Protein AF-A4HF20-F1 (afdb_monomer)

Mean predicted aligned error: 15.94 Å

Organism: Leishmania braziliensis (NCBI:txid5660)

Structure (mmCIF, N/CA/C/O backbone):
data_AF-A4HF20-F1
#
_entry.id   AF-A4HF20-F1
#
loop_
_atom_site.group_PDB
_atom_site.id
_atom_site.type_symbol
_atom_site.label_atom_id
_atom_site.label_alt_id
_atom_site.label_comp_id
_atom_site.label_asym_id
_atom_site.label_entity_id
_atom_site.label_seq_id
_atom_si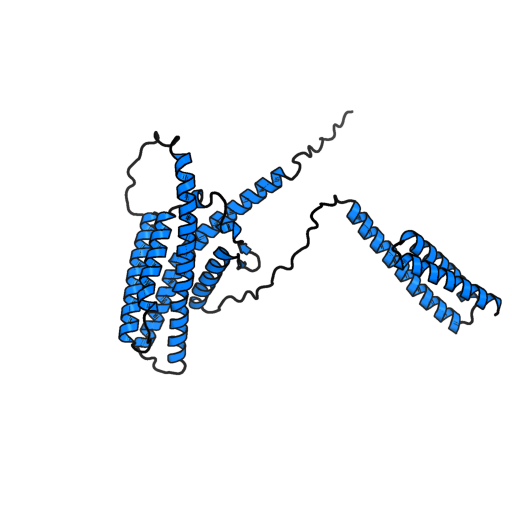te.pdbx_PDB_ins_code
_atom_site.Cartn_x
_atom_site.Cartn_y
_atom_site.Cartn_z
_atom_site.occupancy
_atom_site.B_iso_or_equiv
_atom_site.auth_seq_id
_atom_site.auth_comp_id
_atom_site.auth_asym_id
_atom_site.auth_atom_id
_atom_site.pdbx_PDB_model_num
ATOM 1 N N . MET A 1 1 ? 46.678 -53.592 -43.400 1.00 58.69 1 MET A N 1
ATOM 2 C CA . MET A 1 1 ? 46.495 -53.320 -41.959 1.00 58.69 1 MET A CA 1
ATOM 3 C C . MET A 1 1 ? 47.417 -52.197 -41.490 1.00 58.69 1 MET A C 1
ATOM 5 O O . MET A 1 1 ? 46.925 -51.298 -40.833 1.00 58.69 1 MET A O 1
ATOM 9 N N . GLU A 1 2 ? 48.698 -52.166 -41.879 1.00 63.56 2 GLU A N 1
ATOM 10 C CA . GLU A 1 2 ? 49.580 -51.013 -41.584 1.00 63.56 2 GLU A CA 1
ATOM 11 C C . GLU A 1 2 ? 49.085 -49.706 -42.237 1.00 63.56 2 GLU A C 1
ATOM 13 O O . GLU A 1 2 ? 48.873 -48.725 -41.533 1.00 63.56 2 GLU A O 1
ATOM 18 N N . MET A 1 3 ? 48.723 -49.727 -43.529 1.00 64.19 3 MET A N 1
ATOM 19 C CA . MET A 1 3 ? 48.190 -48.533 -44.220 1.00 64.19 3 MET A CA 1
ATOM 20 C C . MET A 1 3 ? 46.891 -47.968 -43.608 1.00 64.19 3 MET A C 1
ATOM 22 O O . MET A 1 3 ? 46.648 -46.769 -43.668 1.00 64.19 3 MET A O 1
ATOM 26 N N . SER A 1 4 ? 46.044 -48.809 -43.001 1.00 73.75 4 SER A N 1
ATOM 27 C CA . SER A 1 4 ? 44.805 -48.354 -42.345 1.00 73.75 4 SER A CA 1
ATOM 28 C C . SER A 1 4 ? 45.060 -47.707 -40.981 1.00 73.75 4 SER A C 1
ATOM 30 O O . SER A 1 4 ? 44.236 -46.926 -40.517 1.00 73.75 4 SER A O 1
ATOM 32 N N . ILE A 1 5 ? 46.187 -48.026 -40.334 1.00 81.75 5 ILE A N 1
ATOM 33 C CA . ILE A 1 5 ? 46.581 -47.427 -39.053 1.00 81.75 5 ILE A CA 1
ATOM 34 C C . ILE A 1 5 ? 47.170 -46.036 -39.293 1.00 81.75 5 ILE A C 1
ATOM 36 O O . ILE A 1 5 ? 46.789 -45.097 -38.600 1.00 81.75 5 ILE A O 1
ATOM 40 N N . GLU A 1 6 ? 48.029 -45.880 -40.303 1.00 86.31 6 GLU A N 1
ATOM 41 C CA . GLU A 1 6 ? 48.598 -44.577 -40.675 1.00 86.31 6 GLU A CA 1
ATOM 42 C C . GLU A 1 6 ? 47.508 -43.579 -41.086 1.00 86.31 6 GLU A C 1
ATOM 44 O O . GLU A 1 6 ? 47.454 -42.472 -40.552 1.00 86.31 6 GLU A O 1
ATOM 49 N N . ALA A 1 7 ? 46.565 -44.005 -41.932 1.00 86.81 7 ALA A N 1
ATOM 50 C CA . ALA A 1 7 ? 45.434 -43.172 -42.339 1.00 86.81 7 ALA A CA 1
ATOM 51 C C . ALA A 1 7 ? 44.516 -42.792 -41.159 1.00 86.81 7 ALA A C 1
ATOM 53 O O . ALA A 1 7 ? 43.985 -41.682 -41.106 1.00 86.81 7 ALA A O 1
ATOM 54 N N . LEU A 1 8 ? 44.347 -43.686 -40.176 1.00 87.94 8 LEU A N 1
ATOM 55 C CA . LEU A 1 8 ? 43.600 -43.378 -38.954 1.00 87.94 8 LEU A CA 1
ATOM 56 C C . LEU A 1 8 ? 44.340 -42.352 -38.083 1.00 87.94 8 LEU A C 1
ATOM 58 O O . LEU A 1 8 ? 43.710 -41.450 -37.537 1.00 87.94 8 LEU A O 1
ATOM 62 N N . MET A 1 9 ? 45.664 -42.470 -37.954 1.00 88.75 9 MET A N 1
ATOM 63 C CA . MET A 1 9 ? 46.480 -41.510 -37.205 1.00 88.75 9 MET A CA 1
ATOM 64 C C . MET A 1 9 ? 46.434 -40.117 -37.833 1.00 88.75 9 MET A C 1
ATOM 66 O O . MET A 1 9 ? 46.281 -39.132 -37.113 1.00 88.75 9 MET A O 1
ATOM 70 N N . GLU A 1 10 ? 46.506 -40.035 -39.160 1.00 91.25 10 GLU A N 1
ATOM 71 C CA . GLU A 1 10 ? 46.367 -38.778 -39.894 1.00 91.25 10 GLU A CA 1
ATOM 72 C C . GLU A 1 10 ? 44.980 -38.156 -39.679 1.00 91.25 10 GLU A C 1
ATOM 74 O O . GLU A 1 10 ? 44.874 -36.988 -39.304 1.00 91.25 10 GLU A O 1
ATOM 79 N N . ALA A 1 11 ? 43.910 -38.949 -39.795 1.00 91.88 11 ALA A N 1
ATOM 80 C CA . ALA A 1 11 ? 42.546 -38.485 -39.545 1.00 91.88 11 ALA A CA 1
ATOM 81 C C . ALA A 1 11 ? 42.353 -37.949 -38.110 1.00 91.88 11 ALA A C 1
ATOM 83 O O . ALA A 1 11 ? 41.677 -36.939 -37.896 1.00 91.88 11 ALA A O 1
ATOM 84 N N . LEU A 1 12 ? 42.977 -38.596 -37.119 1.00 91.50 12 LEU A N 1
ATOM 85 C CA . LEU A 1 12 ? 42.953 -38.146 -35.725 1.00 91.50 12 LEU A CA 1
ATOM 86 C C . LEU A 1 12 ? 43.768 -36.864 -35.504 1.00 91.50 12 LEU A C 1
ATOM 88 O O . LEU A 1 12 ? 43.352 -36.028 -34.702 1.00 91.50 12 LEU A O 1
ATOM 92 N N . ALA A 1 13 ? 44.880 -36.672 -36.215 1.00 93.69 13 ALA A N 1
ATOM 93 C CA . ALA A 1 13 ? 45.654 -35.432 -36.152 1.00 93.69 13 ALA A CA 1
ATOM 94 C C . ALA A 1 13 ? 44.852 -34.239 -36.701 1.00 93.69 13 ALA A C 1
ATOM 96 O O . ALA A 1 13 ? 44.783 -33.191 -36.054 1.00 93.69 13 ALA A O 1
ATOM 97 N N . VAL A 1 14 ? 44.158 -34.420 -37.832 1.00 93.25 14 VAL A N 1
ATOM 98 C CA . VAL A 1 14 ? 43.253 -33.398 -38.392 1.00 93.25 14 VAL A CA 1
ATOM 99 C C . VAL A 1 14 ? 42.121 -33.078 -37.410 1.00 93.25 14 VAL A C 1
ATOM 101 O O . VAL A 1 14 ? 41.795 -31.912 -37.187 1.00 93.25 14 VAL A O 1
ATOM 104 N N . LEU A 1 15 ? 41.562 -34.093 -36.742 1.00 94.81 15 LEU A N 1
ATOM 105 C CA . LEU A 1 15 ? 40.531 -33.896 -35.720 1.00 94.81 15 LEU A CA 1
ATOM 106 C C . LEU A 1 15 ? 41.038 -33.105 -34.500 1.00 94.81 15 LEU A C 1
ATOM 108 O O . LEU A 1 15 ? 40.314 -32.270 -33.945 1.00 94.81 15 LEU A O 1
ATOM 112 N N . GLN A 1 16 ? 42.274 -33.359 -34.066 1.00 94.06 16 GLN A N 1
ATOM 113 C CA . GLN A 1 16 ? 42.912 -32.608 -32.983 1.00 94.06 16 GLN A CA 1
ATOM 114 C C . GLN A 1 16 ? 43.113 -31.140 -33.368 1.00 94.06 16 GLN A C 1
ATOM 116 O O . GLN A 1 16 ? 42.810 -30.259 -32.563 1.00 94.06 16 GLN A O 1
ATOM 121 N N . GLN A 1 17 ? 43.545 -30.870 -34.602 1.00 94.50 17 GLN A N 1
ATOM 122 C CA . GLN A 1 17 ? 43.686 -29.510 -35.117 1.00 94.50 17 GLN A CA 1
ATOM 123 C C . GLN A 1 17 ? 42.336 -28.784 -35.200 1.00 94.50 17 GLN A C 1
ATOM 125 O O . GLN A 1 17 ? 42.227 -27.654 -34.728 1.00 94.50 17 GLN A O 1
ATOM 130 N N . ALA A 1 18 ? 41.292 -29.450 -35.703 1.00 94.25 18 ALA A N 1
ATOM 131 C CA . ALA A 1 18 ? 39.930 -28.911 -35.721 1.00 94.25 18 ALA A CA 1
ATOM 132 C C . ALA A 1 18 ? 39.453 -28.510 -34.316 1.00 94.25 18 ALA A C 1
ATOM 134 O O . ALA A 1 18 ? 38.860 -27.454 -34.114 1.00 94.25 18 ALA A O 1
ATOM 135 N N . THR A 1 19 ? 39.774 -29.340 -33.324 1.00 92.50 19 THR A N 1
ATOM 136 C CA . THR A 1 19 ? 39.416 -29.098 -31.924 1.00 92.50 19 THR A CA 1
ATOM 137 C C . THR A 1 19 ? 40.198 -27.932 -31.318 1.00 92.50 19 THR A C 1
ATOM 139 O O . THR A 1 19 ? 39.635 -27.153 -30.554 1.00 92.50 19 THR A O 1
ATOM 142 N N . ALA A 1 20 ? 41.476 -27.768 -31.668 1.00 92.31 20 ALA A N 1
ATOM 143 C CA . ALA A 1 20 ? 42.262 -26.617 -31.231 1.00 92.31 20 ALA A CA 1
ATOM 144 C C . ALA A 1 20 ? 41.699 -25.294 -31.780 1.00 92.31 20 ALA A C 1
ATOM 146 O O . ALA A 1 20 ? 41.592 -24.329 -31.025 1.00 92.31 20 ALA A O 1
ATOM 147 N N . LEU A 1 21 ? 41.288 -25.280 -33.054 1.00 92.00 21 LEU A N 1
ATOM 148 C CA . LEU A 1 21 ? 40.658 -24.124 -33.703 1.00 92.00 21 LEU A CA 1
ATOM 149 C C . LEU A 1 21 ? 39.293 -23.783 -33.082 1.00 92.00 21 LEU A C 1
ATOM 151 O O . LEU A 1 21 ? 38.997 -22.616 -32.822 1.00 92.00 21 LEU A O 1
ATOM 155 N N . ASP A 1 22 ? 38.491 -24.801 -32.753 1.00 92.62 22 ASP A N 1
ATOM 156 C CA . ASP A 1 22 ? 37.226 -24.625 -32.025 1.00 92.62 22 ASP A CA 1
ATOM 157 C C . ASP A 1 22 ? 37.465 -23.967 -30.656 1.00 92.62 22 ASP A C 1
ATOM 159 O O . ASP A 1 22 ? 36.794 -23.001 -30.292 1.00 92.62 22 ASP A O 1
ATOM 163 N N . PHE A 1 23 ? 38.484 -24.416 -29.915 1.00 89.44 23 PHE A N 1
ATOM 164 C CA . PHE A 1 23 ? 38.836 -23.819 -28.624 1.00 89.44 23 PHE A CA 1
ATOM 165 C C . PHE A 1 23 ? 39.418 -22.404 -28.723 1.00 89.44 23 PHE A C 1
ATOM 167 O O . PHE A 1 23 ? 39.247 -21.627 -27.782 1.00 89.44 23 PHE A O 1
ATOM 174 N N . SER A 1 24 ? 40.078 -22.043 -29.828 1.00 89.19 24 SER A N 1
ATOM 175 C CA . SER A 1 24 ? 40.539 -20.667 -30.058 1.00 89.19 24 SER A CA 1
ATOM 176 C C . SER A 1 24 ? 39.431 -19.728 -30.542 1.00 89.19 24 SER A C 1
ATOM 178 O O . SER A 1 24 ? 39.664 -18.524 -30.633 1.00 89.19 24 SER A O 1
ATOM 180 N N . GLY A 1 25 ? 38.231 -20.251 -30.816 1.00 87.25 25 GLY A N 1
ATOM 181 C CA . GLY A 1 25 ? 37.092 -19.481 -31.315 1.00 87.25 25 GLY A CA 1
ATOM 182 C C . GLY A 1 25 ? 37.134 -19.212 -32.820 1.00 87.25 25 GLY A C 1
ATOM 183 O O . GLY A 1 25 ? 36.329 -18.417 -33.305 1.00 87.25 25 GLY A O 1
ATOM 184 N N . ASP A 1 26 ? 38.031 -19.874 -33.555 1.00 90.75 26 ASP A N 1
ATOM 185 C CA . ASP A 1 26 ? 38.116 -19.772 -35.012 1.00 90.75 26 ASP A CA 1
ATOM 186 C C . ASP A 1 26 ? 37.158 -20.780 -35.660 1.00 90.75 26 ASP A C 1
ATOM 188 O O . ASP A 1 26 ? 37.517 -21.887 -36.062 1.00 90.75 26 ASP A O 1
ATOM 192 N N . VAL A 1 27 ? 35.872 -20.427 -35.631 1.00 91.62 27 VAL A N 1
ATOM 193 C CA . VAL A 1 27 ? 34.779 -21.357 -35.943 1.00 91.62 27 VAL A CA 1
ATOM 194 C C . VAL A 1 27 ? 34.752 -21.750 -37.424 1.00 91.62 27 VAL A C 1
ATOM 196 O O . VAL A 1 27 ? 34.325 -22.863 -37.732 1.00 91.62 27 VAL A O 1
ATOM 199 N N . GLU A 1 28 ? 35.176 -20.874 -38.340 1.00 90.94 28 GLU A N 1
ATOM 200 C CA . GLU A 1 28 ? 35.184 -21.186 -39.777 1.00 90.94 28 GLU A CA 1
ATOM 201 C C . GLU A 1 28 ? 36.233 -22.255 -40.088 1.00 90.94 28 GLU A C 1
ATOM 203 O O . GLU A 1 28 ? 35.873 -23.339 -40.562 1.00 90.94 28 GLU A O 1
ATOM 208 N N . ASP A 1 29 ? 37.481 -22.013 -39.689 1.00 92.38 29 ASP A N 1
ATOM 209 C CA . ASP A 1 29 ? 38.587 -22.946 -39.902 1.00 92.38 29 ASP A CA 1
ATOM 210 C C . ASP A 1 29 ? 38.373 -24.259 -39.128 1.00 92.38 29 ASP A C 1
ATOM 212 O O . ASP A 1 29 ? 38.662 -25.351 -39.630 1.00 92.38 29 ASP A O 1
ATOM 216 N N . ALA A 1 30 ? 37.786 -24.195 -37.925 1.00 94.25 30 ALA A N 1
ATOM 217 C CA . ALA A 1 30 ? 37.419 -25.388 -37.163 1.00 94.25 30 ALA A CA 1
ATOM 218 C C . ALA A 1 30 ? 36.405 -26.264 -37.912 1.00 94.25 30 ALA A C 1
ATOM 220 O O . ALA A 1 30 ? 36.559 -27.487 -37.964 1.00 94.25 30 ALA A O 1
ATOM 221 N N . VAL A 1 31 ? 35.363 -25.664 -38.503 1.00 95.44 31 VAL A N 1
ATOM 222 C CA . VAL A 1 31 ? 34.345 -26.398 -39.271 1.00 95.44 31 VAL A CA 1
ATOM 223 C C . VAL A 1 31 ? 34.957 -27.048 -40.509 1.00 95.44 31 VAL A C 1
ATOM 225 O O . VAL A 1 31 ? 34.643 -28.208 -40.784 1.00 95.44 31 VAL A O 1
ATOM 228 N N . GLU A 1 32 ? 35.839 -26.355 -41.230 1.00 96.31 32 GLU A N 1
ATOM 229 C CA . GLU A 1 32 ? 36.542 -26.931 -42.383 1.00 96.31 32 GLU A CA 1
ATOM 230 C C . GLU A 1 32 ? 37.403 -28.136 -41.984 1.00 96.31 32 GLU A C 1
ATOM 232 O O . GLU A 1 32 ? 37.300 -29.207 -42.592 1.00 96.31 32 GLU A O 1
ATOM 237 N N . MET A 1 33 ? 38.180 -28.012 -40.904 1.00 95.38 33 MET A N 1
ATOM 238 C CA . MET A 1 33 ? 39.023 -29.102 -40.408 1.00 95.38 33 MET A C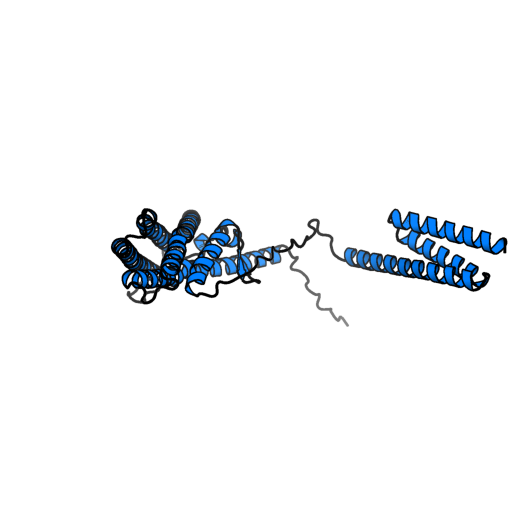A 1
ATOM 239 C C . MET A 1 33 ? 38.205 -30.283 -39.866 1.00 95.38 33 MET A C 1
ATOM 241 O O . MET A 1 33 ? 38.571 -31.439 -40.086 1.00 95.38 33 MET A O 1
ATOM 245 N N . TYR A 1 34 ? 37.058 -30.041 -39.220 1.00 97.31 34 TYR A N 1
ATOM 246 C CA . TYR A 1 34 ? 36.160 -31.122 -38.803 1.00 97.31 34 TYR A CA 1
ATOM 247 C C . TYR A 1 34 ? 35.572 -31.884 -40.001 1.00 97.31 34 TYR A C 1
ATOM 249 O O . TYR A 1 34 ? 35.439 -33.107 -39.933 1.00 97.31 34 TYR A O 1
ATOM 257 N N . ILE A 1 35 ? 35.244 -31.204 -41.106 1.00 97.31 35 ILE A N 1
ATOM 258 C CA . ILE A 1 35 ? 34.765 -31.850 -42.343 1.00 97.31 35 ILE A CA 1
ATOM 259 C C . ILE A 1 35 ? 35.871 -32.704 -42.971 1.00 97.31 35 ILE A C 1
ATOM 261 O O . ILE A 1 35 ? 35.610 -33.836 -43.391 1.00 97.31 35 ILE A O 1
ATOM 265 N N . ALA A 1 36 ? 37.104 -32.193 -43.000 1.00 96.19 36 ALA A N 1
ATOM 266 C CA . ALA A 1 36 ? 38.259 -32.943 -43.479 1.00 96.19 36 ALA A CA 1
ATOM 267 C C . ALA A 1 36 ? 38.488 -34.212 -42.636 1.00 96.19 36 ALA A C 1
ATOM 269 O O . ALA A 1 36 ? 38.587 -35.306 -43.191 1.00 96.19 36 ALA A O 1
ATOM 270 N N . ALA A 1 37 ? 38.451 -34.099 -41.303 1.00 95.69 37 ALA A N 1
ATOM 271 C CA . ALA A 1 37 ? 38.570 -35.242 -40.397 1.00 95.69 37 ALA A CA 1
ATOM 272 C C . ALA A 1 37 ? 37.464 -36.290 -40.620 1.00 95.69 37 ALA A C 1
ATOM 274 O O . ALA A 1 37 ? 37.755 -37.482 -40.691 1.00 95.69 37 ALA A O 1
ATOM 275 N N . VAL A 1 38 ? 36.204 -35.860 -40.775 1.00 97.19 38 VAL A N 1
ATOM 276 C CA . VAL A 1 38 ? 35.069 -36.754 -41.079 1.00 97.19 38 VAL A CA 1
ATOM 277 C C . VAL A 1 38 ? 35.294 -37.512 -42.384 1.00 97.19 38 VAL A C 1
ATOM 279 O O . VAL A 1 38 ? 35.123 -38.727 -42.417 1.00 97.19 38 VAL A O 1
ATOM 282 N N . THR A 1 39 ? 35.732 -36.811 -43.432 1.00 96.19 39 THR A N 1
ATOM 283 C CA . THR A 1 39 ? 35.984 -37.404 -44.753 1.00 96.19 39 THR A CA 1
ATOM 284 C C . THR A 1 39 ? 37.065 -38.486 -44.678 1.00 96.19 39 THR A C 1
ATOM 286 O O . THR A 1 39 ? 36.885 -39.578 -45.218 1.00 96.19 39 THR A O 1
ATOM 289 N N . CYS A 1 40 ? 38.160 -38.223 -43.955 1.00 94.00 40 CYS A N 1
ATOM 290 C CA . CYS A 1 40 ? 39.227 -39.203 -43.751 1.00 94.00 40 CYS A CA 1
ATOM 291 C C . CYS A 1 40 ? 38.760 -40.402 -42.908 1.00 94.00 40 CYS A C 1
ATOM 293 O O . CYS A 1 40 ? 39.046 -41.544 -43.259 1.00 94.00 40 CYS A O 1
ATOM 295 N N . LEU A 1 41 ? 38.010 -40.170 -41.825 1.00 93.88 41 LEU A N 1
ATOM 296 C CA . LEU A 1 41 ? 37.497 -41.242 -40.962 1.00 93.88 41 LEU A CA 1
ATOM 297 C C . LEU A 1 41 ? 36.493 -42.149 -41.685 1.00 93.88 41 LEU A C 1
ATOM 299 O O . LEU A 1 41 ? 36.526 -43.362 -41.485 1.00 93.88 41 LEU A O 1
ATOM 303 N N . ASP A 1 42 ? 35.631 -41.591 -42.538 1.00 94.88 42 ASP A N 1
ATOM 304 C CA . ASP A 1 42 ? 34.716 -42.383 -43.366 1.00 94.88 42 ASP A CA 1
ATOM 305 C C . ASP A 1 42 ? 35.487 -43.267 -44.355 1.00 94.88 42 ASP A C 1
ATOM 307 O O . ASP A 1 42 ? 35.204 -44.460 -44.455 1.00 94.88 42 ASP A O 1
ATOM 311 N N . ALA A 1 43 ? 36.512 -42.725 -45.024 1.00 93.69 43 ALA A N 1
ATOM 312 C CA . ALA A 1 43 ? 37.355 -43.496 -45.940 1.00 93.69 43 ALA A CA 1
ATOM 313 C C . ALA A 1 43 ? 38.115 -44.631 -45.226 1.00 93.69 43 ALA A C 1
ATOM 315 O O . ALA A 1 43 ? 38.220 -45.739 -45.754 1.00 93.69 43 ALA A O 1
ATOM 316 N N . VAL A 1 44 ? 38.601 -44.383 -44.005 1.00 93.06 44 VAL A N 1
ATOM 317 C CA . VAL A 1 44 ? 39.248 -45.404 -43.166 1.00 93.06 44 VAL A CA 1
ATOM 318 C C . VAL A 1 44 ? 38.249 -46.478 -42.724 1.00 93.06 44 VAL A C 1
ATOM 320 O O . VAL A 1 44 ? 38.589 -47.660 -42.708 1.00 93.06 44 VAL A O 1
ATOM 323 N N . ALA A 1 45 ? 37.007 -46.112 -42.396 1.00 92.31 45 ALA A N 1
ATOM 324 C CA . ALA A 1 45 ? 35.995 -47.067 -41.948 1.00 92.31 45 ALA A CA 1
ATOM 325 C C . ALA A 1 45 ? 35.631 -48.114 -43.016 1.00 92.31 45 ALA A C 1
ATOM 327 O O . ALA A 1 45 ? 35.290 -49.239 -42.659 1.00 92.31 45 ALA A O 1
ATOM 328 N N . GLU A 1 46 ? 35.735 -47.785 -44.306 1.00 92.25 46 GLU A N 1
ATOM 329 C CA . GLU A 1 46 ? 35.431 -48.712 -45.411 1.00 92.25 46 GLU A CA 1
ATOM 330 C C . GLU A 1 46 ? 36.473 -49.834 -45.579 1.00 92.25 46 GLU A C 1
ATOM 332 O O . GLU A 1 46 ? 36.180 -50.866 -46.181 1.00 92.25 46 GLU A O 1
ATOM 337 N N . VAL A 1 47 ? 37.681 -49.665 -45.029 1.00 91.31 47 VAL A N 1
ATOM 338 C CA . VAL A 1 47 ? 38.775 -50.652 -45.127 1.00 91.31 47 VAL A CA 1
ATOM 339 C C . VAL A 1 47 ? 39.054 -51.394 -43.814 1.00 91.31 47 VAL A C 1
ATOM 341 O O . VAL A 1 47 ? 39.925 -52.267 -43.771 1.00 91.31 47 VAL A O 1
ATOM 344 N N . LEU A 1 48 ? 38.335 -51.061 -42.736 1.00 89.69 48 LEU A N 1
ATOM 345 C CA . LEU A 1 48 ? 38.490 -51.680 -41.420 1.00 89.69 48 LEU A CA 1
ATOM 346 C C . LEU A 1 48 ? 37.600 -52.927 -41.242 1.00 89.69 48 LEU A C 1
ATOM 348 O O . LEU A 1 48 ? 36.542 -53.039 -41.862 1.00 89.69 48 LEU A O 1
ATOM 352 N N . PRO A 1 49 ? 37.984 -53.856 -40.343 1.00 92.38 49 PRO A N 1
ATOM 353 C CA . PRO A 1 49 ? 37.087 -54.898 -39.844 1.00 92.38 49 PRO A CA 1
ATOM 354 C C . PRO A 1 49 ? 35.773 -54.312 -39.303 1.00 92.38 49 PRO A C 1
ATOM 356 O O . PRO A 1 49 ? 35.762 -53.213 -38.750 1.00 92.38 49 PRO A O 1
ATOM 359 N N . ALA A 1 50 ? 34.664 -55.041 -39.458 1.00 89.00 50 ALA A N 1
ATOM 360 C CA . ALA A 1 50 ? 33.309 -54.521 -39.233 1.00 89.00 50 ALA A CA 1
ATOM 361 C C . ALA A 1 50 ? 33.066 -53.951 -37.820 1.00 89.00 50 ALA A C 1
ATOM 363 O O . ALA A 1 50 ? 32.354 -52.963 -37.659 1.00 89.00 50 ALA A O 1
ATOM 364 N N . ASP A 1 51 ? 33.673 -54.550 -36.800 1.00 84.25 51 ASP A N 1
ATOM 365 C CA . ASP A 1 51 ? 33.616 -54.120 -35.401 1.00 84.25 51 ASP A CA 1
ATOM 366 C C . ASP A 1 51 ? 34.325 -52.774 -35.161 1.00 84.25 51 ASP A C 1
ATOM 368 O O . ASP A 1 51 ? 33.809 -51.893 -34.463 1.00 84.25 51 ASP A O 1
ATOM 372 N N . LEU A 1 52 ? 35.486 -52.579 -35.789 1.00 86.44 52 LEU A N 1
ATOM 373 C CA . LEU A 1 52 ? 36.249 -51.333 -35.719 1.00 86.44 52 LEU A CA 1
ATOM 374 C C . LEU A 1 52 ? 35.638 -50.243 -36.608 1.00 86.44 52 LEU A C 1
ATOM 376 O O . LEU A 1 52 ? 35.533 -49.093 -36.180 1.00 86.44 52 LEU A O 1
ATOM 380 N N . ALA A 1 53 ? 35.173 -50.607 -37.803 1.00 89.69 53 ALA A N 1
ATOM 381 C CA . ALA A 1 53 ? 34.483 -49.712 -38.727 1.00 89.69 53 ALA A CA 1
ATOM 382 C C . ALA A 1 53 ? 33.225 -49.102 -38.093 1.00 89.69 53 ALA A C 1
ATOM 384 O O . ALA A 1 53 ? 33.005 -47.896 -38.187 1.00 89.69 53 ALA A O 1
ATOM 385 N N . GLU A 1 54 ? 32.432 -49.910 -37.385 1.00 90.19 54 GLU A N 1
ATOM 386 C CA . GLU A 1 54 ? 31.248 -49.446 -36.656 1.00 90.19 54 GLU A CA 1
ATOM 387 C C . GLU A 1 54 ? 31.613 -48.435 -35.557 1.00 90.19 54 GLU A C 1
ATOM 389 O O . GLU A 1 54 ? 30.937 -47.421 -35.369 1.00 90.19 54 GLU A O 1
ATOM 394 N N . THR A 1 55 ? 32.721 -48.670 -34.851 1.00 89.19 55 THR A N 1
ATOM 395 C CA . THR A 1 55 ? 33.216 -47.751 -33.817 1.00 89.19 55 THR A CA 1
ATOM 396 C C . THR A 1 55 ? 33.656 -46.416 -34.420 1.00 89.19 55 THR A C 1
ATOM 398 O O . THR A 1 55 ? 33.296 -45.357 -33.899 1.00 89.19 55 THR A O 1
ATOM 401 N N . VAL A 1 56 ? 34.379 -46.447 -35.544 1.00 90.44 56 VAL A N 1
ATOM 402 C CA . VAL A 1 56 ? 34.776 -45.237 -36.278 1.00 90.44 56 VAL A CA 1
ATOM 403 C C . VAL A 1 56 ? 33.539 -44.481 -36.761 1.00 90.44 56 VAL A C 1
ATOM 405 O O . VAL A 1 56 ? 33.407 -43.301 -36.451 1.00 90.44 56 VAL A O 1
ATOM 408 N N . LYS A 1 57 ? 32.572 -45.159 -37.394 1.00 91.38 57 LYS A N 1
ATOM 409 C CA . LYS A 1 57 ? 31.325 -44.544 -37.889 1.00 91.38 57 LYS A CA 1
ATOM 410 C C . LYS A 1 57 ? 30.529 -43.843 -36.782 1.00 91.38 57 LYS A C 1
ATOM 412 O O . LYS A 1 57 ? 30.047 -42.729 -36.990 1.00 91.38 57 LYS A O 1
ATOM 417 N N . ARG A 1 58 ? 30.439 -44.436 -35.584 1.00 89.81 58 ARG A N 1
ATOM 418 C CA . ARG A 1 58 ? 29.787 -43.799 -34.421 1.00 89.81 58 ARG A CA 1
ATOM 419 C C . ARG A 1 58 ? 30.490 -42.521 -33.972 1.00 89.81 58 ARG A C 1
ATOM 421 O O . ARG A 1 58 ? 29.819 -41.536 -33.667 1.00 89.81 58 ARG A O 1
ATOM 428 N N . ASN A 1 59 ? 31.819 -42.527 -33.933 1.00 88.75 59 ASN A N 1
ATOM 429 C CA . ASN A 1 59 ? 32.595 -41.349 -33.550 1.00 88.75 59 ASN A CA 1
ATOM 430 C C . ASN A 1 59 ? 32.512 -40.253 -34.617 1.00 88.75 59 ASN A C 1
ATOM 432 O O . ASN A 1 59 ? 32.327 -39.084 -34.278 1.00 88.75 59 ASN A O 1
ATOM 436 N N . THR A 1 60 ? 32.543 -40.625 -35.898 1.00 94.44 60 THR A N 1
ATOM 437 C CA . THR A 1 60 ? 32.338 -39.696 -37.013 1.00 94.44 60 THR A CA 1
ATOM 438 C C . THR A 1 60 ? 30.984 -38.992 -36.914 1.00 94.44 60 THR A C 1
ATOM 440 O O . THR A 1 60 ? 30.893 -37.784 -37.128 1.00 94.44 60 THR A O 1
ATOM 443 N N . GLU A 1 61 ? 29.933 -39.698 -36.494 1.00 93.44 61 GLU A N 1
ATOM 444 C CA . GLU A 1 61 ? 28.608 -39.103 -36.302 1.00 93.44 61 GLU A CA 1
ATOM 445 C C . GLU A 1 61 ? 28.572 -38.052 -35.179 1.00 93.44 61 GLU A C 1
ATOM 447 O O . GLU A 1 61 ? 27.899 -37.026 -35.298 1.00 93.44 61 GLU A O 1
ATOM 452 N N . ALA A 1 62 ? 29.334 -38.251 -34.100 1.00 90.62 62 ALA A N 1
ATOM 453 C CA . ALA A 1 62 ? 29.476 -37.235 -33.057 1.00 90.62 62 ALA A CA 1
ATOM 454 C C . ALA A 1 62 ? 30.149 -35.958 -33.594 1.00 90.62 62 ALA A C 1
ATOM 456 O O . ALA A 1 62 ? 29.735 -34.849 -33.244 1.00 90.62 62 ALA A O 1
ATOM 457 N N . ILE A 1 63 ? 31.129 -36.107 -34.490 1.00 95.06 63 ILE A N 1
ATOM 458 C CA . ILE A 1 63 ? 31.814 -34.982 -35.139 1.00 95.06 63 ILE A CA 1
ATOM 459 C C . ILE A 1 63 ? 30.858 -34.242 -36.088 1.00 95.06 63 ILE A C 1
ATOM 461 O O . ILE A 1 63 ? 30.785 -33.015 -36.044 1.00 95.06 63 ILE A O 1
ATOM 465 N N . ARG A 1 64 ? 30.036 -34.958 -36.871 1.00 96.31 64 ARG A N 1
ATOM 466 C CA . ARG A 1 64 ? 29.001 -34.336 -37.724 1.00 96.31 64 ARG A CA 1
ATOM 467 C C . ARG A 1 64 ? 28.014 -33.488 -36.922 1.00 96.31 64 ARG A C 1
ATOM 469 O O . ARG A 1 64 ? 27.740 -32.348 -37.290 1.00 96.31 64 ARG A O 1
ATOM 476 N N . ARG A 1 65 ? 27.550 -33.982 -35.770 1.00 93.50 65 ARG A N 1
ATOM 477 C CA . ARG A 1 65 ? 26.681 -33.199 -34.870 1.00 93.50 65 ARG A CA 1
ATOM 478 C C . ARG A 1 65 ? 27.365 -31.935 -34.356 1.00 93.50 65 ARG A C 1
ATOM 480 O O . ARG A 1 65 ? 26.717 -30.898 -34.229 1.00 93.50 65 ARG A O 1
ATOM 487 N N . LYS A 1 66 ? 28.662 -32.006 -34.052 1.00 92.38 66 LYS A N 1
ATOM 488 C CA . LYS A 1 66 ? 29.446 -30.843 -33.623 1.00 92.38 66 LYS A CA 1
ATOM 489 C C . LYS A 1 66 ? 29.547 -29.794 -34.738 1.00 92.38 66 LYS A C 1
ATOM 491 O O . LYS A 1 66 ? 29.327 -28.619 -34.453 1.00 92.38 66 LYS A O 1
ATOM 496 N N . ILE A 1 67 ? 29.766 -30.209 -35.989 1.00 94.94 67 ILE A N 1
ATOM 497 C CA . ILE A 1 67 ? 29.734 -29.320 -37.167 1.00 94.94 67 ILE A CA 1
ATOM 498 C C . ILE A 1 67 ? 28.382 -28.594 -37.270 1.00 94.94 67 ILE A C 1
ATOM 500 O O . ILE A 1 67 ? 28.344 -27.373 -37.438 1.00 94.94 67 ILE A O 1
ATOM 504 N N . ASP A 1 68 ? 27.267 -29.312 -37.114 1.00 93.38 68 ASP A N 1
ATOM 505 C CA . ASP A 1 68 ? 25.926 -28.714 -37.174 1.00 93.38 68 ASP A CA 1
ATOM 506 C C . ASP A 1 68 ? 25.683 -27.687 -36.062 1.00 93.38 68 ASP A C 1
ATOM 508 O O . ASP A 1 68 ? 25.078 -26.638 -36.302 1.00 93.38 68 ASP A O 1
ATOM 512 N N . ILE A 1 69 ? 26.163 -27.962 -34.846 1.00 90.50 69 ILE A N 1
ATOM 513 C CA . ILE A 1 69 ? 26.076 -27.025 -33.719 1.00 90.50 69 ILE A CA 1
ATOM 514 C C . ILE A 1 69 ? 26.849 -25.740 -34.036 1.00 90.50 69 ILE A C 1
ATOM 516 O O . ILE A 1 69 ? 26.287 -24.654 -33.882 1.00 90.50 69 ILE A O 1
ATOM 520 N N . LEU A 1 70 ? 28.088 -25.859 -34.526 1.00 89.88 70 LEU A N 1
ATOM 521 C CA . LEU A 1 70 ? 28.944 -24.715 -34.864 1.00 89.88 70 LEU A CA 1
ATOM 522 C C . LEU A 1 70 ? 28.352 -23.851 -35.992 1.00 89.88 70 LEU A C 1
ATOM 524 O O . LEU A 1 70 ? 28.364 -22.619 -35.924 1.00 89.88 70 LEU A O 1
ATOM 528 N N . ARG A 1 71 ? 27.740 -24.478 -37.002 1.00 89.50 71 ARG A N 1
ATOM 529 C CA . ARG A 1 71 ? 27.039 -23.760 -38.080 1.00 89.50 71 ARG A CA 1
ATOM 530 C C . ARG A 1 71 ? 25.794 -23.020 -37.581 1.00 89.50 71 ARG A C 1
ATOM 532 O O . ARG A 1 71 ? 25.539 -21.893 -38.002 1.00 89.50 71 ARG A O 1
ATOM 539 N N . ARG A 1 72 ? 25.027 -23.609 -36.656 1.00 85.06 72 ARG A N 1
ATOM 540 C CA . ARG A 1 72 ? 23.845 -22.954 -36.058 1.00 85.06 72 ARG A CA 1
ATOM 541 C C . ARG A 1 72 ? 24.217 -21.788 -35.144 1.00 85.06 72 ARG A C 1
ATOM 543 O O . ARG A 1 72 ? 23.531 -20.765 -35.164 1.00 85.06 72 ARG A O 1
ATOM 550 N N . SER A 1 73 ? 25.286 -21.912 -34.354 1.00 78.69 73 SER A N 1
ATOM 551 C CA . SER A 1 73 ? 25.769 -20.803 -33.521 1.00 78.69 73 SER A CA 1
ATOM 552 C C . SER A 1 73 ? 26.229 -19.626 -34.374 1.00 78.69 73 SER A C 1
ATOM 554 O O . SER A 1 73 ? 25.879 -18.490 -34.062 1.00 78.69 73 SER A O 1
ATOM 556 N N . ARG A 1 74 ? 26.909 -19.894 -35.497 1.00 77.94 74 ARG A N 1
ATOM 557 C CA . ARG A 1 74 ? 27.269 -18.870 -36.484 1.00 77.94 74 ARG A CA 1
ATOM 558 C C . ARG A 1 74 ? 26.037 -18.163 -37.041 1.00 77.94 74 ARG A C 1
ATOM 560 O O . ARG A 1 74 ? 25.973 -16.945 -36.972 1.00 77.94 74 ARG A O 1
ATOM 567 N N . TRP A 1 75 ? 25.038 -18.910 -37.513 1.00 69.88 75 TRP A N 1
ATOM 568 C CA . TRP A 1 75 ? 23.795 -18.320 -38.025 1.00 69.88 75 TRP A CA 1
ATOM 569 C C . TRP A 1 75 ? 23.116 -17.408 -36.993 1.00 69.88 75 TRP A C 1
ATOM 571 O O . TRP A 1 75 ? 22.629 -16.329 -37.316 1.00 69.88 75 TRP A O 1
ATOM 581 N N . THR A 1 76 ? 23.125 -17.814 -35.723 1.00 63.84 76 THR A N 1
ATOM 582 C CA . THR A 1 76 ? 22.568 -17.014 -34.623 1.00 63.84 76 THR A CA 1
ATOM 583 C C . THR A 1 76 ? 23.386 -15.738 -34.381 1.00 63.84 76 THR A C 1
ATOM 585 O O . THR A 1 76 ? 22.812 -14.683 -34.101 1.00 63.84 76 THR A O 1
ATOM 588 N N . HIS A 1 77 ? 24.714 -15.812 -34.525 1.00 60.22 77 HIS A N 1
ATOM 589 C CA . HIS A 1 77 ? 25.619 -14.667 -34.412 1.00 60.22 77 HIS A CA 1
ATOM 590 C C . HIS A 1 77 ? 25.471 -13.689 -35.590 1.00 60.22 77 HIS A C 1
ATOM 592 O O . HIS A 1 77 ? 25.311 -12.491 -35.388 1.00 60.22 77 HIS A O 1
ATOM 598 N N . GLU A 1 78 ? 25.416 -14.192 -36.821 1.00 62.19 78 GLU A N 1
ATOM 599 C CA . GLU A 1 78 ? 25.193 -13.380 -38.024 1.00 62.19 78 GLU A CA 1
ATOM 600 C C . GLU A 1 78 ? 23.800 -12.735 -38.035 1.00 62.19 78 GLU A C 1
ATOM 602 O O . GLU A 1 78 ? 23.643 -11.591 -38.451 1.00 62.19 78 GLU A O 1
ATOM 607 N N . GLN A 1 79 ? 22.773 -13.406 -37.503 1.00 55.09 79 GLN A N 1
ATOM 608 C CA . GLN A 1 79 ? 21.473 -12.760 -37.309 1.00 55.09 79 GLN A CA 1
ATOM 609 C C . GLN A 1 79 ? 21.499 -11.675 -36.228 1.00 55.09 79 GLN A C 1
ATOM 611 O O . GLN A 1 79 ? 20.729 -10.723 -36.323 1.00 55.09 79 GLN A O 1
ATOM 616 N N . THR A 1 80 ? 22.369 -11.776 -35.218 1.00 50.16 80 THR A N 1
ATOM 617 C CA . THR A 1 80 ? 22.500 -10.731 -34.189 1.00 50.16 80 THR A CA 1
ATOM 618 C C . THR A 1 80 ? 23.291 -9.518 -34.677 1.00 50.16 80 THR A C 1
ATOM 620 O O . THR A 1 80 ? 23.011 -8.414 -34.214 1.00 50.16 80 THR A O 1
ATOM 623 N N . THR A 1 81 ? 24.201 -9.670 -35.644 1.00 52.50 81 THR A N 1
ATOM 624 C CA . THR A 1 81 ? 24.952 -8.547 -36.239 1.00 52.50 81 THR A CA 1
ATOM 625 C C . THR A 1 81 ? 24.143 -7.719 -37.243 1.00 52.50 81 THR A C 1
ATOM 627 O O . THR A 1 81 ? 24.526 -6.589 -37.541 1.00 52.50 81 THR A O 1
ATOM 630 N N . LEU A 1 82 ? 22.997 -8.223 -37.721 1.00 53.06 82 LEU A N 1
ATOM 631 C CA . LEU A 1 82 ? 22.047 -7.460 -38.546 1.00 53.06 82 LEU A CA 1
ATOM 632 C C . LEU A 1 82 ? 21.251 -6.411 -37.753 1.00 53.06 82 LEU A C 1
ATOM 634 O O . LEU A 1 82 ? 20.591 -5.558 -38.349 1.00 53.06 82 LEU A O 1
ATOM 638 N N . PHE A 1 83 ? 21.301 -6.456 -36.420 1.00 51.47 83 PHE A N 1
ATOM 639 C CA . PHE A 1 83 ? 20.656 -5.473 -35.559 1.00 51.47 83 PHE A CA 1
ATOM 640 C C . PHE A 1 83 ? 21.690 -4.478 -35.021 1.00 51.47 83 PHE A C 1
ATOM 642 O O . PHE A 1 83 ? 22.798 -4.875 -34.659 1.00 51.47 83 PHE A O 1
ATOM 649 N N . PRO A 1 84 ? 21.353 -3.178 -34.934 1.00 52.69 84 PRO A N 1
ATOM 650 C CA . PRO A 1 84 ? 22.259 -2.186 -34.376 1.00 52.69 84 PRO A CA 1
ATOM 651 C C . PRO A 1 84 ? 22.656 -2.579 -32.949 1.00 52.69 84 PRO A C 1
ATOM 653 O O . PRO A 1 84 ? 21.808 -2.741 -32.070 1.00 52.69 84 PRO A O 1
ATOM 656 N N . SER A 1 85 ? 23.959 -2.724 -32.712 1.00 49.34 85 SER A N 1
ATOM 657 C CA . SER A 1 85 ? 24.495 -2.951 -31.376 1.00 49.34 85 SER A CA 1
ATOM 658 C C . SER A 1 85 ? 24.402 -1.650 -30.582 1.00 49.34 85 SER A C 1
ATOM 660 O O . SER A 1 85 ? 25.154 -0.702 -30.821 1.00 49.34 85 SER A O 1
ATOM 662 N N . PHE A 1 86 ? 23.474 -1.580 -29.634 1.00 54.69 86 PHE A N 1
ATOM 663 C CA . PHE A 1 86 ? 23.433 -0.474 -28.685 1.00 54.69 86 PHE A CA 1
ATOM 664 C C . PHE A 1 86 ? 24.544 -0.663 -27.647 1.00 54.69 86 PHE A C 1
ATOM 666 O O . PHE A 1 86 ? 24.748 -1.762 -27.137 1.00 54.69 86 PHE A O 1
ATOM 673 N N . THR A 1 87 ? 25.236 0.420 -27.283 1.00 58.03 87 THR A N 1
ATOM 674 C CA . THR A 1 87 ? 26.258 0.429 -26.214 1.00 58.03 87 THR A CA 1
ATOM 675 C C . THR A 1 87 ? 25.706 -0.082 -24.876 1.00 58.03 87 THR A C 1
ATOM 677 O O . THR A 1 87 ? 26.453 -0.538 -24.016 1.00 58.03 87 THR A O 1
ATOM 680 N N . ILE A 1 88 ? 24.384 -0.022 -24.707 1.00 53.50 88 ILE A N 1
ATOM 681 C CA . ILE A 1 88 ? 23.656 -0.552 -23.561 1.00 53.50 88 ILE A CA 1
ATOM 682 C C . ILE A 1 88 ? 23.050 -1.892 -23.979 1.00 53.50 88 ILE A C 1
ATOM 684 O O . ILE A 1 88 ? 22.023 -1.933 -24.657 1.00 53.50 88 ILE A O 1
ATOM 688 N N . GLN A 1 89 ? 23.676 -2.992 -23.561 1.00 52.09 89 GLN A N 1
ATOM 689 C CA . GLN A 1 89 ? 23.043 -4.303 -23.657 1.00 52.09 89 GLN A CA 1
ATOM 690 C C . GLN A 1 89 ? 21.881 -4.357 -22.663 1.00 52.09 89 GLN A C 1
ATOM 692 O O . GLN A 1 89 ? 22.066 -4.168 -21.459 1.00 52.09 89 GLN A O 1
ATOM 697 N N . PHE A 1 90 ? 20.670 -4.599 -23.163 1.00 56.19 90 PHE A N 1
ATOM 698 C CA . PHE A 1 90 ? 19.535 -4.893 -22.299 1.00 56.19 90 PHE A CA 1
ATOM 699 C C . PHE A 1 90 ? 19.777 -6.247 -21.630 1.00 56.19 90 PHE A C 1
ATOM 701 O O . PHE A 1 90 ? 19.647 -7.295 -22.258 1.00 56.19 90 PHE A O 1
ATOM 708 N N . VAL A 1 91 ? 20.140 -6.219 -20.351 1.00 68.00 91 VAL A N 1
ATOM 709 C CA . VAL A 1 91 ? 20.177 -7.415 -19.513 1.00 68.00 91 VAL A CA 1
ATOM 710 C C . VAL A 1 91 ? 18.819 -7.503 -18.819 1.00 68.00 91 VAL A C 1
ATOM 712 O O . VAL A 1 91 ? 18.541 -6.660 -17.960 1.00 68.00 91 VAL A O 1
ATOM 715 N N . PRO A 1 92 ? 17.943 -8.463 -19.175 1.00 54.50 92 PRO A N 1
ATOM 716 C CA . PRO A 1 92 ? 16.706 -8.671 -18.441 1.00 54.50 92 PRO A CA 1
ATOM 717 C C . PRO A 1 92 ? 17.061 -9.040 -17.002 1.00 54.50 92 PRO A C 1
ATOM 719 O O . PRO A 1 92 ? 17.519 -10.145 -16.717 1.00 54.50 92 PRO A O 1
ATOM 722 N N . VAL A 1 93 ? 16.875 -8.092 -16.086 1.00 62.94 93 VAL A N 1
ATOM 723 C CA . VAL A 1 93 ? 17.001 -8.367 -14.658 1.00 62.94 93 VAL A CA 1
ATOM 724 C C . VAL A 1 93 ? 15.819 -9.261 -14.288 1.00 62.94 93 VAL A C 1
ATOM 726 O O . VAL A 1 93 ? 14.676 -8.865 -14.545 1.00 62.94 93 VAL A O 1
ATOM 729 N N . PRO A 1 94 ? 16.048 -10.458 -13.718 1.00 55.06 94 PRO A N 1
ATOM 730 C CA . PRO A 1 94 ? 14.957 -11.287 -13.240 1.00 55.06 94 PRO A CA 1
ATOM 731 C C . PRO A 1 94 ? 14.160 -10.471 -12.227 1.00 55.06 94 PRO A C 1
ATOM 733 O O . PRO A 1 94 ? 14.681 -10.039 -11.198 1.00 55.06 94 PRO A O 1
ATOM 736 N N . ILE A 1 95 ? 12.896 -10.217 -12.559 1.00 58.19 95 ILE A N 1
ATOM 737 C CA . ILE A 1 95 ? 11.967 -9.567 -11.648 1.00 58.19 95 ILE A CA 1
ATOM 738 C C . ILE A 1 95 ? 11.885 -10.481 -10.424 1.00 58.19 95 ILE A C 1
ATOM 740 O O . ILE A 1 95 ? 11.578 -11.664 -10.601 1.00 58.19 95 ILE A O 1
ATOM 744 N N . PRO A 1 96 ? 12.163 -9.989 -9.202 1.00 57.03 96 PRO A N 1
ATOM 745 C CA . PRO A 1 96 ? 11.938 -10.778 -8.007 1.00 57.03 96 PRO A CA 1
ATOM 746 C C . PRO A 1 96 ? 10.492 -11.258 -8.051 1.00 57.03 96 PRO A C 1
ATOM 748 O O . PRO A 1 96 ? 9.570 -10.439 -8.030 1.00 57.03 96 PRO A O 1
ATOM 751 N N . ILE A 1 97 ? 10.288 -12.572 -8.167 1.00 56.66 97 ILE A N 1
ATOM 752 C CA . ILE A 1 97 ? 8.968 -13.170 -8.002 1.00 56.66 97 ILE A CA 1
ATOM 753 C C . ILE A 1 97 ? 8.678 -13.038 -6.511 1.00 56.66 97 ILE A C 1
ATOM 755 O O . ILE A 1 97 ? 8.951 -13.936 -5.719 1.00 56.66 97 ILE A O 1
ATOM 759 N N . GLU A 1 98 ? 8.223 -11.857 -6.096 1.00 61.09 98 GLU A N 1
ATOM 760 C CA . GLU A 1 98 ? 7.621 -11.716 -4.787 1.00 61.09 98 GLU A CA 1
ATOM 761 C C . GLU A 1 98 ? 6.423 -12.650 -4.771 1.00 61.09 98 GLU A C 1
ATOM 763 O O . GLU A 1 98 ? 5.556 -12.583 -5.644 1.00 61.09 98 GLU A O 1
ATOM 768 N N . ASP A 1 99 ? 6.409 -13.546 -3.790 1.00 66.38 99 ASP A N 1
ATOM 769 C CA . ASP A 1 99 ? 5.334 -14.498 -3.585 1.00 66.38 99 ASP A CA 1
ATOM 770 C C . ASP A 1 99 ? 4.059 -13.688 -3.278 1.00 66.38 99 ASP A C 1
ATOM 772 O O . ASP A 1 99 ? 3.810 -13.261 -2.145 1.00 66.38 99 ASP A O 1
ATOM 776 N N . TYR A 1 100 ? 3.300 -13.357 -4.328 1.00 76.06 100 TYR A N 1
ATOM 777 C CA . TYR A 1 100 ? 2.168 -12.438 -4.272 1.00 76.06 100 TYR A CA 1
ATOM 778 C C . TYR A 1 100 ? 0.993 -13.142 -3.589 1.00 76.06 100 TYR A C 1
ATOM 780 O O . TYR A 1 100 ? 0.099 -13.711 -4.216 1.00 76.06 100 TYR A O 1
ATOM 788 N N . ARG A 1 101 ? 1.016 -13.145 -2.254 1.00 86.38 101 ARG A N 1
ATOM 789 C CA . ARG A 1 101 ? 0.004 -13.787 -1.412 1.00 86.38 101 ARG A CA 1
ATOM 790 C C . ARG A 1 101 ? -0.921 -12.741 -0.808 1.00 86.38 101 ARG A C 1
ATOM 792 O O . ARG A 1 101 ? -0.641 -12.166 0.242 1.00 86.38 101 ARG A O 1
ATOM 799 N N . VAL A 1 102 ? -2.052 -12.516 -1.470 1.00 89.25 102 VAL A N 1
ATOM 800 C CA . VAL A 1 102 ? -3.119 -11.653 -0.949 1.00 89.25 102 VAL A CA 1
ATOM 801 C C . VAL A 1 102 ? -3.799 -12.345 0.241 1.00 89.25 102 VAL A C 1
ATOM 803 O O . VAL A 1 102 ? -4.220 -13.501 0.112 1.00 89.25 102 VAL A O 1
ATOM 806 N N . PRO A 1 103 ? -3.957 -11.677 1.399 1.00 94.31 103 PRO A N 1
ATOM 807 C CA . PRO A 1 103 ? -4.677 -12.253 2.530 1.00 94.31 103 PRO A CA 1
ATOM 808 C C . PRO A 1 103 ? -6.118 -12.644 2.177 1.00 94.31 103 PRO A C 1
ATOM 810 O O . PRO A 1 103 ? -6.828 -11.923 1.474 1.00 94.31 103 PRO A O 1
ATOM 813 N N . ARG A 1 104 ? -6.595 -13.775 2.713 1.00 93.94 104 ARG A N 1
ATOM 814 C CA . ARG A 1 104 ? -7.976 -14.236 2.475 1.00 93.94 104 ARG A CA 1
ATOM 815 C C . ARG A 1 104 ? -9.010 -13.314 3.123 1.00 93.94 104 ARG A C 1
ATOM 817 O O . ARG A 1 104 ? -9.994 -12.979 2.468 1.00 93.94 104 ARG A O 1
ATOM 824 N N . SER A 1 105 ? -8.762 -12.889 4.363 1.00 94.62 105 SER A N 1
ATOM 825 C CA . SER A 1 105 ? -9.655 -12.013 5.132 1.00 94.62 105 SER A CA 1
ATOM 826 C C . SER A 1 105 ? -9.716 -10.600 4.534 1.00 94.62 105 SER A C 1
ATOM 828 O O . SER A 1 105 ? -8.656 -9.989 4.375 1.00 94.62 105 SER A O 1
ATOM 830 N N . PRO A 1 106 ? -10.914 -10.045 4.251 1.00 93.94 106 PRO A N 1
ATOM 831 C CA . PRO A 1 106 ? -11.068 -8.666 3.782 1.00 93.94 106 PRO A CA 1
ATOM 832 C C . PRO A 1 106 ? -10.423 -7.636 4.714 1.00 93.94 106 PRO A C 1
ATOM 834 O O . PRO A 1 106 ? -9.765 -6.717 4.239 1.00 93.94 106 PRO A O 1
ATOM 837 N N . PHE A 1 107 ? -10.537 -7.835 6.030 1.00 94.38 107 PHE A N 1
ATOM 838 C CA . PHE A 1 107 ? -9.908 -6.976 7.032 1.00 94.38 107 PHE A CA 1
ATOM 839 C C . PHE A 1 107 ? -8.383 -6.927 6.852 1.00 94.38 107 PHE A C 1
ATOM 841 O O . PHE A 1 107 ? -7.802 -5.856 6.692 1.00 94.38 107 PHE A O 1
ATOM 848 N N . SER A 1 108 ? -7.732 -8.090 6.764 1.00 95.88 108 SER A N 1
ATOM 849 C CA . SER A 1 108 ? -6.277 -8.180 6.572 1.00 95.88 108 SER A CA 1
ATOM 850 C C . SER A 1 108 ? -5.810 -7.646 5.212 1.00 95.88 108 SER A C 1
ATOM 852 O O . SER A 1 108 ? -4.669 -7.202 5.086 1.00 95.88 108 SER A O 1
ATOM 854 N N . ARG A 1 109 ? -6.669 -7.655 4.178 1.00 96.56 109 ARG A N 1
ATOM 855 C CA . ARG A 1 109 ? -6.330 -7.069 2.867 1.00 96.56 109 ARG A CA 1
ATOM 856 C C . ARG A 1 109 ? -6.109 -5.565 2.945 1.00 96.56 109 ARG A C 1
ATOM 858 O O . ARG A 1 109 ? -5.261 -5.066 2.212 1.00 96.56 109 ARG A O 1
ATOM 865 N N . VAL A 1 110 ? -6.818 -4.857 3.827 1.00 97.94 110 VAL A N 1
ATOM 866 C CA . VAL A 1 110 ? -6.632 -3.409 4.007 1.00 97.94 110 VAL A CA 1
ATOM 867 C C . VAL A 1 110 ? -5.213 -3.112 4.483 1.00 97.94 110 VAL A C 1
ATOM 869 O O . VAL A 1 110 ? -4.494 -2.346 3.849 1.00 97.94 110 VAL A O 1
ATOM 872 N N . PHE A 1 111 ? -4.765 -3.769 5.551 1.00 98.06 111 PHE A N 1
ATOM 873 C CA . PHE A 1 111 ? -3.432 -3.531 6.113 1.00 98.06 111 PHE A CA 1
ATOM 874 C C . PHE A 1 111 ? -2.315 -4.041 5.203 1.00 98.06 111 PHE A C 1
ATOM 876 O O . PHE A 1 111 ? -1.264 -3.410 5.094 1.00 98.06 111 PHE A O 1
ATOM 883 N N . TRP A 1 112 ? -2.562 -5.126 4.468 1.00 97.00 112 TRP A N 1
ATOM 884 C CA . TRP A 1 112 ? -1.674 -5.566 3.396 1.00 97.00 112 TRP A CA 1
ATOM 885 C C . TRP A 1 112 ? -1.541 -4.520 2.281 1.00 97.00 112 TRP A C 1
ATOM 887 O O . TRP A 1 112 ? -0.420 -4.198 1.887 1.00 97.00 112 TRP A O 1
ATOM 897 N N . LEU A 1 113 ? -2.647 -3.919 1.832 1.00 97.62 113 LEU A N 1
ATOM 898 C CA . LEU A 1 113 ? -2.621 -2.818 0.868 1.00 97.62 113 LEU A CA 1
ATOM 899 C C . LEU A 1 113 ? -1.866 -1.606 1.426 1.00 97.62 113 LEU A C 1
ATOM 901 O O . LEU A 1 113 ? -1.075 -0.998 0.709 1.00 97.62 113 LEU A O 1
ATOM 905 N N . MET A 1 114 ? -2.050 -1.276 2.706 1.00 98.50 114 MET A N 1
ATOM 906 C CA . MET A 1 114 ? -1.316 -0.182 3.345 1.00 98.50 114 MET A CA 1
ATOM 907 C C . MET A 1 114 ? 0.201 -0.421 3.324 1.00 98.50 114 MET A C 1
ATOM 909 O O . MET A 1 114 ? 0.962 0.492 2.996 1.00 98.50 114 MET A O 1
ATOM 913 N N . ARG A 1 115 ? 0.648 -1.657 3.594 1.00 97.69 115 ARG A N 1
ATOM 914 C CA . ARG A 1 115 ? 2.062 -2.049 3.464 1.00 97.69 115 ARG A CA 1
ATOM 915 C C . ARG A 1 115 ? 2.563 -1.908 2.028 1.00 97.69 115 ARG A C 1
ATOM 917 O O . ARG A 1 115 ? 3.663 -1.396 1.829 1.00 97.69 115 ARG A O 1
ATOM 924 N N . LEU A 1 116 ? 1.769 -2.315 1.034 1.00 96.56 116 LEU A N 1
ATOM 925 C CA . LEU A 1 116 ? 2.121 -2.148 -0.379 1.00 96.56 116 LEU A CA 1
ATOM 926 C C . LEU A 1 116 ? 2.242 -0.679 -0.782 1.00 96.56 116 LEU A C 1
ATOM 928 O O . LEU A 1 116 ? 3.242 -0.310 -1.392 1.00 96.56 116 LEU A O 1
ATOM 932 N N . LEU A 1 117 ? 1.276 0.160 -0.399 1.00 98.19 117 LEU A N 1
ATOM 933 C CA . LEU A 1 117 ? 1.310 1.604 -0.636 1.00 98.19 117 LEU A CA 1
ATOM 934 C C . LEU A 1 117 ? 2.566 2.218 -0.020 1.00 98.19 117 LEU A C 1
ATOM 936 O O . LEU A 1 117 ? 3.346 2.842 -0.741 1.00 98.19 117 LEU A O 1
ATOM 940 N N . LYS A 1 118 ? 2.832 1.952 1.266 1.00 98.12 118 LYS A N 1
ATOM 941 C CA . LYS A 1 118 ? 4.037 2.432 1.954 1.00 98.12 118 LYS A CA 1
ATOM 942 C C . LYS A 1 118 ? 5.288 1.989 1.203 1.00 98.12 118 LYS A C 1
ATOM 944 O O . LYS A 1 118 ? 6.128 2.816 0.867 1.00 98.12 118 LYS A O 1
ATOM 949 N N . ARG A 1 119 ? 5.415 0.698 0.898 1.00 96.75 119 ARG A N 1
ATOM 950 C CA . ARG A 1 119 ? 6.580 0.152 0.191 1.00 96.75 119 ARG A CA 1
ATOM 951 C C . ARG A 1 119 ? 6.763 0.794 -1.184 1.00 96.75 119 ARG A C 1
ATOM 953 O O . ARG A 1 119 ? 7.875 1.192 -1.520 1.00 96.75 119 ARG A O 1
ATOM 960 N N . SER A 1 120 ? 5.676 0.985 -1.929 1.00 97.00 120 SER A N 1
ATOM 961 C CA . SER A 1 120 ? 5.720 1.622 -3.244 1.00 97.00 120 SER A CA 1
ATOM 962 C C . SER A 1 120 ? 6.238 3.061 -3.200 1.00 97.00 120 SER A C 1
ATOM 964 O O . SER A 1 120 ? 7.035 3.437 -4.055 1.00 97.00 120 SER A O 1
ATOM 966 N N . ILE A 1 121 ? 5.874 3.821 -2.162 1.00 96.88 121 ILE A N 1
ATOM 967 C CA . ILE A 1 121 ? 6.333 5.201 -1.950 1.00 96.88 121 ILE A CA 1
ATOM 968 C C . ILE A 1 121 ? 7.850 5.262 -1.701 1.00 96.88 121 ILE A C 1
ATOM 970 O O . ILE A 1 121 ? 8.501 6.193 -2.168 1.00 96.88 121 ILE A O 1
ATOM 974 N N . HIS A 1 122 ? 8.438 4.285 -0.999 1.00 95.75 122 HIS A N 1
ATOM 975 C CA . HIS A 1 122 ? 9.865 4.328 -0.631 1.00 95.75 122 HIS A CA 1
ATOM 976 C C . HIS A 1 122 ? 10.784 3.672 -1.657 1.00 95.75 122 HIS A C 1
ATOM 978 O O . HIS A 1 122 ? 11.858 4.200 -1.927 1.00 95.75 122 HIS A O 1
ATOM 984 N N . GLN A 1 123 ? 10.393 2.520 -2.202 1.00 94.62 123 GLN A N 1
ATOM 985 C CA . GLN A 1 123 ? 11.276 1.679 -3.022 1.00 94.62 123 GLN A CA 1
ATOM 986 C C . GLN A 1 123 ? 10.589 1.076 -4.254 1.00 94.62 123 GLN A C 1
ATOM 988 O O . GLN A 1 123 ? 11.227 0.381 -5.037 1.00 94.62 123 GLN A O 1
ATOM 993 N N . GLY A 1 124 ? 9.298 1.341 -4.446 1.00 94.38 124 GLY A N 1
ATOM 994 C CA . GLY A 1 124 ? 8.479 0.662 -5.444 1.00 94.38 124 GLY A CA 1
ATOM 995 C C . GLY A 1 124 ? 7.942 -0.693 -4.966 1.00 94.38 124 GLY A C 1
ATOM 996 O O . GLY A 1 124 ? 8.468 -1.305 -4.035 1.00 94.38 124 GLY A O 1
ATOM 997 N N . ALA A 1 125 ? 6.830 -1.140 -5.549 1.00 93.69 125 ALA A N 1
ATOM 998 C CA . ALA A 1 125 ? 6.202 -2.413 -5.195 1.00 93.69 125 ALA A CA 1
ATOM 999 C C . ALA A 1 125 ? 5.310 -2.953 -6.318 1.00 93.69 125 ALA A C 1
ATOM 1001 O O . ALA A 1 125 ? 4.713 -2.185 -7.076 1.00 93.69 125 ALA A O 1
ATOM 1002 N N . PHE A 1 126 ? 5.159 -4.278 -6.359 1.00 92.31 126 PHE A N 1
ATOM 1003 C CA . PHE A 1 126 ? 4.107 -4.931 -7.132 1.00 92.31 126 PHE A CA 1
ATOM 1004 C C . PHE A 1 126 ? 2.763 -4.813 -6.404 1.00 92.31 126 PHE A C 1
ATOM 1006 O O . PHE A 1 126 ? 2.620 -5.264 -5.267 1.00 92.31 126 PHE A O 1
ATOM 1013 N N . PHE A 1 127 ? 1.777 -4.205 -7.067 1.00 90.75 127 PHE A N 1
ATOM 1014 C CA . PHE A 1 127 ? 0.382 -4.165 -6.608 1.00 90.75 127 PHE A CA 1
ATOM 1015 C C . PHE A 1 127 ? -0.440 -5.317 -7.157 1.00 90.75 127 PHE A C 1
ATOM 1017 O O . PHE A 1 127 ? -1.416 -5.717 -6.531 1.00 90.75 127 PHE A O 1
ATOM 1024 N N . THR A 1 128 ? -0.037 -5.850 -8.305 1.00 88.75 128 THR A N 1
ATOM 1025 C CA . THR A 1 128 ? -0.520 -7.090 -8.917 1.00 88.75 128 THR A CA 1
ATOM 1026 C C . THR A 1 128 ? 0.678 -7.780 -9.576 1.00 88.75 128 THR A C 1
ATOM 1028 O O . THR A 1 128 ? 1.706 -7.120 -9.763 1.00 88.75 128 THR A O 1
ATOM 1031 N N . PRO A 1 129 ? 0.574 -9.056 -9.988 1.00 85.25 129 PRO A N 1
ATOM 1032 C CA . PRO A 1 129 ? 1.648 -9.722 -10.732 1.00 85.25 129 PRO A CA 1
ATOM 1033 C C . PRO A 1 129 ? 2.087 -8.978 -12.004 1.00 85.25 129 PRO A C 1
ATOM 1035 O O . PRO A 1 129 ? 3.207 -9.160 -12.466 1.00 85.25 129 PRO A O 1
ATOM 1038 N N . SER A 1 130 ? 1.224 -8.123 -12.562 1.00 85.94 130 SER A N 1
ATOM 1039 C CA . SER A 1 130 ? 1.468 -7.375 -13.797 1.00 85.94 130 SER A CA 1
ATOM 1040 C C . SER A 1 130 ? 1.616 -5.863 -13.596 1.00 85.94 130 SER A C 1
ATOM 1042 O O . SER A 1 130 ? 1.743 -5.135 -14.577 1.00 85.94 130 SER A O 1
ATOM 1044 N N . LEU A 1 131 ? 1.566 -5.362 -12.357 1.00 90.06 131 LEU A N 1
ATOM 1045 C CA . LEU A 1 131 ? 1.638 -3.928 -12.064 1.00 90.06 131 LEU A CA 1
ATOM 1046 C C . LEU A 1 131 ? 2.708 -3.647 -11.013 1.00 90.06 131 LEU A C 1
ATOM 1048 O O . LEU A 1 131 ? 2.447 -3.732 -9.810 1.00 90.06 131 LEU A O 1
ATOM 1052 N N . TYR A 1 132 ? 3.887 -3.252 -11.487 1.00 92.56 132 TYR A N 1
ATOM 1053 C CA . TYR A 1 132 ? 4.917 -2.626 -10.667 1.00 92.56 132 TYR A CA 1
ATOM 1054 C C . TYR A 1 132 ? 4.737 -1.110 -10.670 1.00 92.56 132 TYR A C 1
ATOM 1056 O O . TYR A 1 132 ? 4.661 -0.488 -11.730 1.00 92.56 132 TYR A O 1
ATOM 1064 N N . VAL A 1 133 ? 4.708 -0.507 -9.486 1.00 94.81 133 VAL A N 1
ATOM 1065 C CA . VAL A 1 133 ? 4.734 0.949 -9.326 1.00 94.81 133 VAL A CA 1
ATOM 1066 C C . VAL A 1 133 ? 6.082 1.310 -8.726 1.00 94.81 133 VAL A C 1
ATOM 1068 O O . VAL A 1 133 ? 6.330 1.000 -7.560 1.00 94.81 133 VAL A O 1
ATOM 1071 N N . SER A 1 134 ? 6.960 1.927 -9.522 1.00 94.12 134 SER A N 1
ATOM 1072 C CA . SER A 1 134 ? 8.286 2.350 -9.065 1.00 94.12 134 SER A CA 1
ATOM 1073 C C . SER A 1 134 ? 8.195 3.565 -8.139 1.00 94.12 134 SER A C 1
ATOM 1075 O O . SER A 1 134 ? 7.246 4.351 -8.199 1.00 94.12 134 SER A O 1
ATOM 1077 N N . ARG A 1 135 ? 9.223 3.770 -7.308 1.00 95.06 135 ARG A N 1
ATOM 1078 C CA . ARG A 1 135 ? 9.363 4.986 -6.488 1.00 95.06 135 ARG A CA 1
ATOM 1079 C C . ARG A 1 135 ? 9.296 6.263 -7.339 1.00 95.06 135 ARG A C 1
ATOM 1081 O O . ARG A 1 135 ? 8.746 7.278 -6.918 1.00 95.06 135 ARG A O 1
ATOM 1088 N N . GLU A 1 136 ? 9.836 6.210 -8.551 1.00 93.06 136 GLU A N 1
ATOM 1089 C CA . GLU A 1 136 ? 9.894 7.342 -9.484 1.00 93.06 136 GLU A CA 1
ATOM 1090 C C . GLU A 1 136 ? 8.508 7.798 -9.936 1.00 93.06 136 GLU A C 1
ATOM 1092 O O . GLU A 1 136 ? 8.341 8.968 -10.267 1.00 93.06 136 GLU A O 1
ATOM 1097 N N . VAL A 1 137 ? 7.506 6.909 -9.923 1.00 94.50 137 VAL A N 1
ATOM 1098 C CA . VAL A 1 137 ? 6.110 7.279 -10.192 1.00 94.50 137 VAL A CA 1
ATOM 1099 C C . VAL A 1 137 ? 5.602 8.257 -9.131 1.00 94.50 137 VAL A C 1
ATOM 1101 O O . VAL A 1 137 ? 4.902 9.209 -9.476 1.00 94.50 137 VAL A O 1
ATOM 1104 N N . TRP A 1 138 ? 5.985 8.072 -7.868 1.00 95.00 138 TRP A N 1
ATOM 1105 C CA . TRP A 1 138 ? 5.630 8.967 -6.764 1.00 95.00 138 TRP A CA 1
ATOM 1106 C C . TRP A 1 138 ? 6.446 10.265 -6.792 1.00 95.00 138 TRP A C 1
ATOM 1108 O O . TRP A 1 138 ? 5.891 11.355 -6.665 1.00 95.00 138 TRP A O 1
ATOM 1118 N N . MET A 1 139 ? 7.750 10.157 -7.054 1.00 91.25 139 MET A N 1
ATOM 1119 C CA . MET A 1 139 ? 8.719 11.262 -6.993 1.00 91.25 139 MET A CA 1
ATOM 1120 C C . MET A 1 139 ? 8.945 11.956 -8.350 1.00 91.25 139 MET A C 1
ATOM 1122 O O . MET A 1 139 ? 10.056 12.370 -8.675 1.00 91.25 139 MET A O 1
ATOM 1126 N N . GLN A 1 140 ? 7.917 12.062 -9.194 1.00 87.50 140 GLN A N 1
ATOM 1127 C CA . GLN A 1 140 ? 8.071 12.703 -10.503 1.00 87.50 140 GLN A CA 1
ATOM 1128 C C . GLN A 1 140 ? 8.229 14.218 -10.383 1.00 87.50 140 GLN A C 1
ATOM 1130 O O . GLN A 1 140 ? 7.369 14.865 -9.790 1.00 87.50 140 GLN A O 1
ATOM 1135 N N . ASN A 1 141 ? 9.153 14.807 -11.146 1.00 82.12 141 ASN A N 1
ATOM 1136 C CA . ASN A 1 141 ? 9.210 16.265 -11.306 1.00 82.12 141 ASN A CA 1
ATOM 1137 C C . ASN A 1 141 ? 7.842 16.829 -11.748 1.00 82.12 141 ASN A C 1
ATOM 1139 O O . ASN A 1 141 ? 7.209 16.348 -12.712 1.00 82.12 141 ASN A O 1
ATOM 1143 N N . GLY A 1 142 ? 7.349 17.825 -11.016 1.00 77.75 142 GLY A N 1
ATOM 1144 C CA . GLY A 1 142 ? 6.038 18.454 -11.168 1.00 77.75 142 GLY A CA 1
ATOM 1145 C C . GLY A 1 142 ? 4.840 17.567 -10.794 1.00 77.75 142 GLY A C 1
ATOM 1146 O O . GLY A 1 142 ? 3.738 17.816 -11.288 1.00 77.75 142 GLY A O 1
ATOM 1147 N N . SER A 1 143 ? 5.026 16.496 -10.010 1.00 72.94 143 SER A N 1
ATOM 1148 C CA . SER A 1 143 ? 3.936 15.642 -9.482 1.00 72.94 143 SER A CA 1
ATOM 1149 C C . SER A 1 143 ? 2.900 16.468 -8.726 1.00 72.94 143 SER A C 1
ATOM 1151 O O . SER A 1 143 ? 1.703 16.352 -9.002 1.00 72.94 143 SER A O 1
ATOM 1153 N N . GLY A 1 144 ? 3.368 17.400 -7.891 1.00 68.75 144 GLY A N 1
ATOM 1154 C CA . GLY A 1 144 ? 2.524 18.306 -7.117 1.00 68.75 144 GLY A CA 1
ATOM 1155 C C . GLY A 1 144 ? 1.528 19.096 -7.969 1.00 68.75 144 GLY A C 1
ATOM 1156 O O . GLY A 1 144 ? 0.401 19.305 -7.536 1.00 68.75 144 GLY A O 1
ATOM 1157 N N . ALA A 1 145 ? 1.884 19.471 -9.204 1.00 69.81 145 ALA A N 1
ATOM 1158 C CA . ALA A 1 145 ? 0.996 20.217 -10.103 1.00 69.81 145 ALA A CA 1
ATOM 1159 C C . ALA A 1 145 ? -0.121 19.358 -10.724 1.00 69.81 145 ALA A C 1
ATOM 1161 O O . ALA A 1 145 ? -1.148 19.890 -11.144 1.00 69.81 145 ALA A O 1
ATOM 1162 N N . SER A 1 146 ? 0.079 18.040 -10.810 1.00 78.56 146 SER A N 1
ATOM 1163 C CA . SER A 1 146 ? -0.915 17.111 -11.373 1.00 78.56 146 SER A CA 1
ATOM 1164 C C . SER A 1 146 ? -1.919 16.651 -10.320 1.00 78.56 146 SER A C 1
ATOM 1166 O O . SER A 1 146 ? -3.060 16.323 -10.641 1.00 78.56 146 SER A O 1
ATOM 1168 N N . LEU A 1 147 ? -1.501 16.663 -9.055 1.00 86.19 147 LEU A N 1
ATOM 1169 C CA . LEU A 1 147 ? -2.313 16.229 -7.935 1.00 86.19 147 LEU A CA 1
ATOM 1170 C C . LEU A 1 147 ? -3.072 17.399 -7.318 1.00 86.19 147 LEU A C 1
ATOM 1172 O O . LEU A 1 147 ? -2.546 18.487 -7.081 1.00 86.19 147 LEU A O 1
ATOM 1176 N N . ARG A 1 148 ? -4.352 17.155 -7.043 1.00 87.38 148 ARG A N 1
ATOM 1177 C CA . ARG A 1 148 ? -5.245 18.138 -6.430 1.00 87.38 148 ARG A CA 1
ATOM 1178 C C . ARG A 1 148 ? -5.301 17.940 -4.920 1.00 87.38 148 ARG A C 1
ATOM 1180 O O . ARG A 1 148 ? -5.081 16.835 -4.417 1.00 87.38 148 ARG A O 1
ATOM 1187 N N . PHE A 1 149 ? -5.636 19.024 -4.220 1.00 89.44 149 PHE A N 1
ATOM 1188 C CA . PHE A 1 149 ? -5.941 19.027 -2.785 1.00 89.44 149 PHE A CA 1
ATOM 1189 C C . PHE A 1 149 ? -4.808 18.488 -1.894 1.00 89.44 149 PHE A C 1
ATOM 1191 O O . PHE A 1 149 ? -5.061 17.891 -0.853 1.00 89.44 149 PHE A O 1
ATOM 1198 N N . VAL A 1 150 ? -3.547 18.710 -2.281 1.00 91.25 150 VAL A N 1
ATOM 1199 C CA . VAL A 1 150 ? -2.378 18.243 -1.513 1.00 91.25 150 VAL A CA 1
ATOM 1200 C C . VAL A 1 150 ? -2.408 18.777 -0.075 1.00 91.25 150 VAL A C 1
ATOM 1202 O O . VAL A 1 150 ? -2.220 18.013 0.862 1.00 91.25 150 VAL A O 1
ATOM 1205 N N . GLY A 1 151 ? -2.752 20.055 0.122 1.00 91.06 151 GLY A N 1
ATOM 1206 C CA . GLY A 1 151 ? -2.887 20.638 1.463 1.00 91.06 151 GLY A CA 1
ATOM 1207 C C . GLY A 1 151 ? -3.948 19.949 2.333 1.00 91.06 151 GLY A C 1
ATOM 1208 O O . GLY A 1 151 ? -3.695 19.696 3.507 1.00 91.06 151 GLY A O 1
ATOM 1209 N N . ALA A 1 152 ? -5.095 19.586 1.752 1.00 92.44 152 ALA A N 1
ATOM 1210 C CA . ALA A 1 152 ? -6.160 18.849 2.440 1.00 92.44 152 ALA A CA 1
ATOM 1211 C C . ALA A 1 152 ? -5.678 17.470 2.906 1.00 92.44 152 ALA A C 1
ATOM 1213 O O . ALA A 1 152 ? -5.884 17.067 4.050 1.00 92.44 152 ALA A O 1
ATOM 1214 N N . LYS A 1 153 ? -4.969 16.763 2.020 1.00 94.75 153 LYS A N 1
ATOM 1215 C CA . LYS A 1 153 ? -4.402 15.438 2.292 1.00 94.75 153 LYS A CA 1
ATOM 1216 C C . LYS A 1 153 ? -3.317 15.486 3.365 1.00 94.75 153 LYS A C 1
ATOM 1218 O O . LYS A 1 153 ? -3.298 14.604 4.220 1.00 94.75 153 LYS A O 1
ATOM 1223 N N . ILE A 1 154 ? -2.464 16.517 3.369 1.00 95.69 154 ILE A N 1
ATOM 1224 C CA . ILE A 1 154 ? -1.485 16.742 4.446 1.00 95.69 154 ILE A CA 1
ATOM 1225 C C . ILE A 1 154 ? -2.214 16.882 5.779 1.00 95.69 154 ILE A C 1
ATOM 1227 O O . ILE A 1 154 ? -1.931 16.110 6.685 1.00 95.69 154 ILE A O 1
ATOM 1231 N N . LYS A 1 155 ? -3.187 17.802 5.884 1.00 95.62 155 LYS A N 1
ATOM 1232 C CA . LYS A 1 155 ? -3.954 18.007 7.125 1.00 95.62 155 LYS A CA 1
ATOM 1233 C C . LYS A 1 155 ? -4.610 16.714 7.605 1.00 95.62 155 LYS A C 1
ATOM 1235 O O . LYS A 1 155 ? -4.510 16.378 8.780 1.00 95.62 155 LYS A O 1
ATOM 1240 N N . TYR A 1 156 ? -5.261 15.991 6.692 1.00 97.06 156 TYR A N 1
ATOM 1241 C CA . TYR A 1 156 ? -5.913 14.721 6.991 1.00 97.06 156 TYR A CA 1
ATOM 1242 C C . TYR A 1 156 ? -4.912 13.685 7.529 1.00 97.06 156 TYR A C 1
ATOM 1244 O O . TYR A 1 156 ? -5.133 13.114 8.593 1.00 97.06 156 TYR A O 1
ATOM 1252 N N . THR A 1 157 ? -3.797 13.462 6.828 1.00 98.06 157 THR A N 1
ATOM 1253 C CA . THR A 1 157 ? -2.804 12.443 7.214 1.00 98.06 157 THR A CA 1
ATOM 1254 C C . THR A 1 157 ? -2.047 12.806 8.489 1.00 98.06 157 THR A C 1
ATOM 1256 O O . THR A 1 157 ? -1.856 11.936 9.334 1.00 98.06 157 THR A O 1
ATOM 1259 N N . SER A 1 158 ? -1.682 14.076 8.686 1.00 98.19 158 SER A N 1
ATOM 1260 C CA . SER A 1 158 ? -1.041 14.523 9.925 1.00 98.19 158 SER A CA 1
ATOM 1261 C C . SER A 1 158 ? -1.978 14.411 11.128 1.00 98.19 158 SER A C 1
ATOM 1263 O O . SER A 1 158 ? -1.567 13.929 12.179 1.00 98.19 158 SER A O 1
ATOM 1265 N N . ALA A 1 159 ? -3.248 14.805 10.975 1.00 97.94 159 ALA A N 1
ATOM 1266 C CA . ALA A 1 159 ? -4.234 14.697 12.049 1.00 97.94 159 ALA A CA 1
ATOM 1267 C C . ALA A 1 159 ? -4.578 13.235 12.368 1.00 97.94 159 ALA A C 1
ATOM 1269 O O . ALA A 1 159 ? -4.785 12.895 13.532 1.00 97.94 159 ALA A O 1
ATOM 1270 N N . LEU A 1 160 ? -4.581 12.359 11.357 1.00 97.94 160 LEU A N 1
ATOM 1271 C CA . LEU A 1 160 ? -4.743 10.923 11.560 1.00 97.94 160 LEU A CA 1
ATOM 1272 C C . LEU A 1 160 ? -3.603 10.348 12.412 1.00 97.94 160 LEU A C 1
ATOM 1274 O O . LEU A 1 160 ? -3.886 9.628 13.362 1.00 97.94 160 LEU A O 1
ATOM 1278 N N . CYS A 1 161 ? -2.341 10.701 12.134 1.00 98.25 161 CYS A N 1
ATOM 1279 C CA . CYS A 1 161 ? -1.206 10.313 12.983 1.00 98.25 161 CYS A CA 1
ATOM 1280 C C . CYS A 1 161 ? -1.401 10.767 14.437 1.00 98.25 161 CYS A C 1
ATOM 1282 O O . CYS A 1 161 ? -1.289 9.965 15.363 1.00 98.25 161 CYS A O 1
ATOM 1284 N N . SER A 1 162 ? -1.782 12.031 14.646 1.00 98.12 162 SER A N 1
ATOM 1285 C CA . SER A 1 162 ? -2.066 12.559 15.988 1.00 98.12 162 SER A CA 1
ATOM 1286 C C . SER A 1 162 ? -3.214 11.828 16.695 1.00 98.12 162 SER A C 1
ATOM 1288 O O . SER A 1 162 ? -3.199 11.700 17.916 1.00 98.12 162 SER A O 1
ATOM 1290 N N . ALA A 1 163 ? -4.202 11.316 15.957 1.00 97.94 163 ALA A N 1
ATOM 1291 C CA . ALA A 1 163 ? -5.287 10.518 16.528 1.00 97.94 163 ALA A CA 1
ATOM 1292 C C . ALA A 1 163 ? -4.840 9.099 16.934 1.00 97.94 163 ALA A C 1
ATOM 1294 O O . ALA A 1 163 ? -5.431 8.511 17.841 1.00 97.94 163 ALA A O 1
ATOM 1295 N N . ILE A 1 164 ? -3.802 8.550 16.291 1.00 98.06 164 ILE A N 1
ATOM 1296 C CA . ILE A 1 164 ? -3.243 7.222 16.597 1.00 98.06 164 ILE A CA 1
ATOM 1297 C C . ILE A 1 164 ? -2.296 7.269 17.811 1.00 98.06 164 ILE A C 1
ATOM 1299 O O . ILE A 1 164 ? -2.206 6.300 18.565 1.00 98.06 164 ILE A O 1
ATOM 1303 N N . GLU A 1 165 ? -1.615 8.389 18.047 1.00 96.56 165 GLU A N 1
ATOM 1304 C CA . GLU A 1 165 ? -0.605 8.549 19.106 1.00 96.56 165 GLU A CA 1
ATOM 1305 C C . GLU A 1 165 ? -1.076 8.149 20.532 1.00 96.56 165 GLU A C 1
ATOM 1307 O O . GLU A 1 165 ? -0.351 7.416 21.222 1.00 96.56 165 GLU A O 1
ATOM 1312 N N . PRO A 1 166 ? -2.298 8.499 20.995 1.00 95.31 166 PRO A N 1
ATOM 1313 C CA . PRO A 1 166 ? -2.793 8.046 22.297 1.00 95.31 166 PRO A CA 1
ATOM 1314 C C . PRO A 1 166 ? -2.942 6.522 22.392 1.00 95.31 166 PRO A C 1
ATOM 1316 O O . PRO A 1 166 ? -2.682 5.947 23.448 1.00 95.31 166 PRO A O 1
ATOM 1319 N N . LEU A 1 167 ? -3.330 5.865 21.293 1.00 96.75 167 LEU A N 1
ATOM 1320 C CA . LEU A 1 167 ? -3.475 4.408 21.227 1.00 96.75 167 LEU A CA 1
ATOM 1321 C C . LEU A 1 167 ? -2.106 3.721 21.295 1.00 96.75 167 LEU A C 1
ATOM 1323 O O . LEU A 1 167 ? -1.953 2.721 21.989 1.00 96.75 167 LEU A O 1
ATOM 1327 N N . GLN A 1 168 ? -1.085 4.278 20.640 1.00 95.25 168 GLN A N 1
ATOM 1328 C CA . GLN A 1 168 ? 0.289 3.757 20.709 1.00 95.25 168 GLN A CA 1
ATOM 1329 C C . GLN A 1 168 ? 0.887 3.838 22.114 1.00 95.25 168 GLN A C 1
ATOM 1331 O O . GLN A 1 168 ? 1.711 3.007 22.489 1.00 95.25 168 GLN A O 1
ATOM 1336 N N . SER A 1 169 ? 0.455 4.826 22.896 1.00 93.94 169 SER A N 1
ATOM 1337 C CA . SER A 1 169 ? 0.919 5.043 24.267 1.00 93.94 169 SER A CA 1
ATOM 1338 C C . SER A 1 169 ? 0.314 4.052 25.275 1.00 93.94 169 SER A C 1
ATOM 1340 O O . SER A 1 169 ? 0.721 4.022 26.441 1.00 93.94 169 SER A O 1
ATOM 1342 N N . MET A 1 170 ? -0.654 3.225 24.860 1.00 94.38 170 MET A N 1
ATOM 1343 C CA . MET A 1 170 ? -1.274 2.220 25.722 1.00 94.38 170 MET A CA 1
ATOM 1344 C C . MET A 1 170 ? -0.319 1.046 25.975 1.00 94.38 170 MET A C 1
ATOM 1346 O O . MET A 1 170 ? 0.005 0.276 25.076 1.00 94.38 170 MET A O 1
ATOM 1350 N N . LYS A 1 171 ? 0.106 0.882 27.235 1.00 88.38 171 LYS A N 1
ATOM 1351 C CA . LYS A 1 171 ? 1.019 -0.197 27.661 1.00 88.38 171 LYS A CA 1
ATOM 1352 C C . LYS A 1 171 ? 0.326 -1.547 27.872 1.00 88.38 171 LYS A C 1
ATOM 1354 O O . LYS A 1 171 ? 0.987 -2.579 27.836 1.00 88.38 171 LYS A O 1
ATOM 1359 N N . THR A 1 172 ? -0.982 -1.547 28.127 1.00 88.44 172 THR A N 1
ATOM 1360 C CA . THR A 1 172 ? -1.752 -2.745 28.484 1.00 88.44 172 THR A CA 1
ATOM 1361 C C . THR A 1 172 ? -3.078 -2.770 27.734 1.00 88.44 172 THR A C 1
ATOM 1363 O O . THR A 1 172 ? -3.894 -1.869 27.906 1.00 88.44 172 THR A O 1
ATOM 1366 N N . LEU A 1 173 ? -3.307 -3.827 26.949 1.00 89.75 173 LEU A N 1
ATOM 1367 C CA . LEU A 1 173 ? -4.567 -4.060 26.223 1.00 89.75 173 LEU A CA 1
ATOM 1368 C C . LEU A 1 173 ? -5.597 -4.861 27.040 1.00 89.75 173 LEU A C 1
ATOM 1370 O O . LEU A 1 173 ? -6.702 -5.101 26.569 1.00 89.75 173 LEU A O 1
ATOM 1374 N N . GLY A 1 174 ? -5.234 -5.289 28.255 1.00 86.69 174 GLY A N 1
ATOM 1375 C CA . GLY A 1 174 ? -6.122 -6.044 29.147 1.00 86.69 174 GLY A CA 1
ATOM 1376 C C . GLY A 1 174 ? -7.208 -5.197 29.817 1.00 86.69 174 GLY A C 1
ATOM 1377 O O . GLY A 1 174 ? -8.183 -5.749 30.313 1.00 86.69 174 GLY A O 1
ATOM 1378 N N . ASP A 1 175 ? -7.063 -3.870 29.812 1.00 94.06 175 ASP A N 1
ATOM 1379 C CA . ASP A 1 175 ? -8.110 -2.942 30.243 1.00 94.06 175 ASP A CA 1
ATOM 1380 C C . ASP A 1 175 ? -9.094 -2.735 29.081 1.00 94.06 175 ASP A C 1
ATOM 1382 O O . ASP A 1 175 ? -8.899 -1.884 28.205 1.00 94.06 175 ASP A O 1
ATOM 1386 N N . ILE A 1 176 ? -10.100 -3.611 29.032 1.00 95.62 176 ILE A N 1
ATOM 1387 C CA . ILE A 1 176 ? -11.075 -3.699 27.940 1.00 95.62 176 ILE A CA 1
ATOM 1388 C C . ILE A 1 176 ? -11.885 -2.406 27.822 1.00 95.62 176 ILE A C 1
ATOM 1390 O O . ILE A 1 176 ? -12.003 -1.872 26.721 1.00 95.62 176 ILE A O 1
ATOM 1394 N N . GLU A 1 177 ? -12.375 -1.862 28.938 1.00 95.62 177 GLU A N 1
ATOM 1395 C CA . GLU A 1 177 ? -13.182 -0.634 28.951 1.00 95.62 177 GLU A CA 1
ATOM 1396 C C . GLU A 1 177 ? -12.380 0.559 28.429 1.00 95.62 177 GLU A C 1
ATOM 1398 O O . GLU A 1 177 ? -12.824 1.287 27.538 1.00 95.62 177 GLU A O 1
ATOM 1403 N N . LYS A 1 178 ? -11.146 0.734 28.912 1.00 95.81 178 LYS A N 1
ATOM 1404 C CA . LYS A 1 178 ? -10.281 1.819 28.444 1.00 95.81 178 LYS A CA 1
ATOM 1405 C C . LYS A 1 178 ? -9.916 1.668 26.969 1.00 95.81 178 LYS A C 1
ATOM 1407 O O . LYS A 1 178 ? -9.889 2.660 26.236 1.00 95.81 178 LYS A O 1
ATOM 1412 N N . THR A 1 179 ? -9.637 0.443 26.526 1.00 96.88 179 THR A N 1
ATOM 1413 C CA . THR A 1 179 ? -9.333 0.151 25.117 1.00 96.88 179 THR A CA 1
ATOM 1414 C C . THR A 1 179 ? -10.520 0.486 24.223 1.00 96.88 179 THR A C 1
ATOM 1416 O O . THR A 1 179 ? -10.348 1.166 23.211 1.00 96.88 179 THR A O 1
ATOM 1419 N N . GLU A 1 180 ? -11.729 0.088 24.621 1.00 97.00 180 GLU A N 1
ATOM 1420 C CA . GLU A 1 180 ? -12.963 0.434 23.918 1.00 97.00 180 GLU A CA 1
ATOM 1421 C C . GLU A 1 180 ? -13.136 1.955 23.799 1.00 97.00 180 GLU A C 1
ATOM 1423 O O . GLU A 1 180 ? -13.346 2.465 22.696 1.00 97.00 180 GLU A O 1
ATOM 1428 N N . VAL A 1 181 ? -12.990 2.695 24.905 1.00 97.38 181 VAL A N 1
ATOM 1429 C CA . VAL A 1 181 ? -13.137 4.160 24.930 1.00 97.38 181 VAL A CA 1
ATOM 1430 C C . VAL A 1 181 ? -12.171 4.835 23.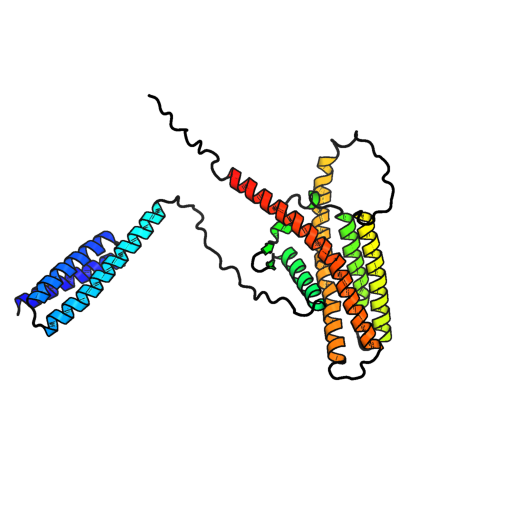955 1.00 97.38 181 VAL A C 1
ATOM 1432 O O . VAL A 1 181 ? -12.574 5.714 23.187 1.00 97.38 181 VAL A O 1
ATOM 1435 N N . HIS A 1 182 ? -10.901 4.422 23.937 1.00 97.69 182 HIS A N 1
ATOM 1436 C CA . HIS A 1 182 ? -9.923 4.999 23.016 1.00 97.69 182 HIS A CA 1
ATOM 1437 C C . HIS A 1 182 ? -10.208 4.647 21.550 1.00 97.69 182 HIS A C 1
ATOM 1439 O O . HIS A 1 182 ? -10.058 5.514 20.686 1.00 97.69 182 HIS A O 1
ATOM 1445 N N . LEU A 1 183 ? -10.652 3.421 21.257 1.00 98.38 183 LEU A N 1
ATOM 1446 C CA . LEU A 1 183 ? -11.016 3.017 19.897 1.00 98.38 183 LEU A CA 1
ATOM 1447 C C . LEU A 1 183 ? -12.252 3.766 19.386 1.00 98.38 183 LEU A C 1
ATOM 1449 O O . LEU A 1 183 ? -12.231 4.250 18.257 1.00 98.38 183 LEU A O 1
ATOM 1453 N N . ARG A 1 184 ? -13.294 3.938 20.211 1.00 98.44 184 ARG A N 1
ATOM 1454 C CA . ARG A 1 184 ? -14.470 4.754 19.854 1.00 98.44 184 ARG A CA 1
ATOM 1455 C C . ARG A 1 184 ? -14.085 6.196 19.561 1.00 98.44 184 ARG A C 1
ATOM 1457 O O . ARG A 1 184 ? -14.455 6.735 18.524 1.00 98.44 184 ARG A O 1
ATOM 1464 N N . ARG A 1 185 ? -13.263 6.791 20.430 1.00 98.31 185 ARG A N 1
ATOM 1465 C CA . ARG A 1 185 ? -12.762 8.151 20.222 1.00 98.31 185 ARG A CA 1
ATOM 1466 C C . ARG A 1 185 ? -11.998 8.275 18.903 1.00 98.31 185 ARG A C 1
ATOM 1468 O O . ARG A 1 185 ? -12.179 9.257 18.193 1.00 98.31 185 ARG A O 1
ATOM 1475 N N . PHE A 1 186 ? -11.160 7.294 18.566 1.00 98.50 186 PHE A N 1
ATOM 1476 C CA . PHE A 1 186 ? -10.468 7.279 17.279 1.00 98.50 186 PHE A CA 1
ATOM 1477 C C . PHE A 1 186 ? -11.449 7.190 16.102 1.00 98.50 186 PHE A C 1
ATOM 1479 O O . PHE A 1 186 ? -11.306 7.942 15.143 1.00 98.50 186 PHE A O 1
ATOM 1486 N N . VAL A 1 187 ? -12.456 6.316 16.187 1.00 98.44 187 VAL A N 1
ATOM 1487 C CA . VAL A 1 187 ? -13.503 6.161 15.165 1.00 98.44 187 VAL A CA 1
ATOM 1488 C C . VAL A 1 187 ? -14.226 7.479 14.881 1.00 98.44 187 VAL A C 1
ATOM 1490 O O . VAL A 1 187 ? -14.457 7.811 13.713 1.00 98.44 187 VAL A O 1
ATOM 1493 N N . ASP A 1 188 ? -14.577 8.223 15.929 1.00 98.12 188 ASP A N 1
ATOM 1494 C CA . ASP A 1 188 ? -15.279 9.500 15.807 1.00 98.12 188 ASP A CA 1
ATOM 1495 C C . ASP A 1 188 ? -14.374 10.575 15.194 1.00 98.12 188 ASP A C 1
ATOM 1497 O O . ASP A 1 188 ? -14.760 11.217 14.215 1.00 98.12 188 ASP A O 1
ATOM 1501 N N . ILE A 1 189 ? -13.129 10.689 15.675 1.00 97.94 189 ILE A N 1
ATOM 1502 C CA . ILE A 1 189 ? -12.137 11.619 15.115 1.00 97.94 189 ILE A CA 1
ATOM 1503 C C . ILE A 1 189 ? -11.879 11.311 13.636 1.00 97.94 189 ILE A C 1
ATOM 1505 O O . ILE A 1 189 ? -11.900 12.214 12.803 1.00 97.94 189 ILE A O 1
ATOM 1509 N N . GLU A 1 190 ? -11.656 10.046 13.273 1.00 97.38 190 GLU A N 1
ATOM 1510 C CA . GLU A 1 190 ? -11.399 9.658 11.883 1.00 97.38 190 GLU A CA 1
ATOM 1511 C C . GLU A 1 190 ? -12.561 10.067 10.973 1.00 97.38 190 GLU A C 1
ATOM 1513 O O . GLU A 1 190 ? -12.328 10.620 9.897 1.00 97.38 190 GLU A O 1
ATOM 1518 N N . ARG A 1 191 ? -13.803 9.872 11.431 1.00 96.62 191 ARG A N 1
ATOM 1519 C CA . ARG A 1 191 ? -15.012 10.239 10.688 1.00 96.62 191 ARG A CA 1
ATOM 1520 C C . ARG A 1 191 ? -15.098 11.744 10.438 1.00 96.62 191 ARG A C 1
ATOM 1522 O O . ARG A 1 191 ? -15.433 12.161 9.329 1.00 96.62 191 ARG A O 1
ATOM 1529 N N . GLU A 1 192 ? -14.777 12.560 11.436 1.00 97.06 192 GLU A N 1
ATOM 1530 C CA . GLU A 1 192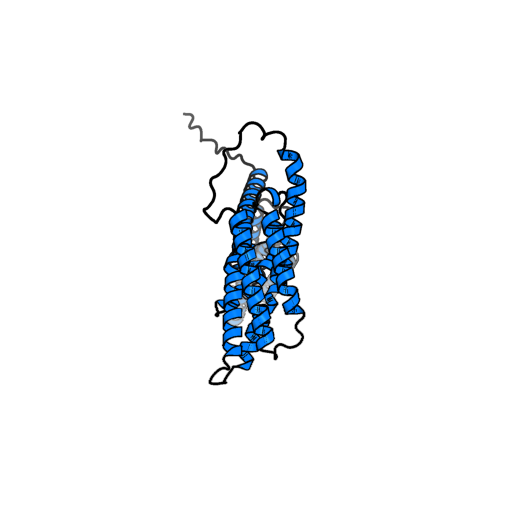 ? -14.734 14.022 11.302 1.00 97.06 192 GLU A CA 1
ATOM 1531 C C . GLU A 1 192 ? -13.632 14.470 10.331 1.00 97.06 192 GLU A C 1
ATOM 1533 O O . GLU A 1 192 ? -13.866 15.299 9.441 1.00 97.06 192 GLU A O 1
ATOM 1538 N N . LEU A 1 193 ? -12.441 13.871 10.443 1.00 96.06 193 LEU A N 1
ATOM 1539 C CA . LEU A 1 193 ? -11.321 14.123 9.535 1.00 96.06 193 LEU A CA 1
ATOM 1540 C C . LEU A 1 193 ? -11.675 13.736 8.094 1.00 96.06 193 LEU A C 1
ATOM 1542 O O . LEU A 1 193 ? -11.371 14.483 7.159 1.00 96.06 193 LEU A O 1
ATOM 1546 N N . ARG A 1 194 ? -12.352 12.598 7.908 1.00 93.8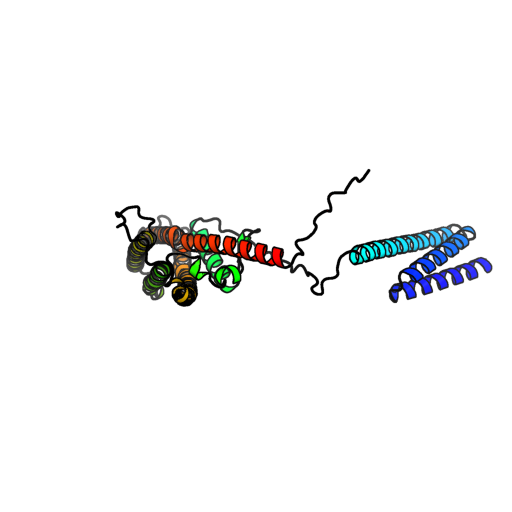8 194 ARG A N 1
ATOM 1547 C CA . ARG A 1 194 ? -12.855 12.132 6.612 1.00 93.88 194 ARG A CA 1
ATOM 1548 C C . ARG A 1 194 ? -13.848 13.115 6.016 1.00 93.88 194 ARG A C 1
ATOM 1550 O O . ARG A 1 194 ? -13.665 13.533 4.879 1.00 93.88 194 ARG A O 1
ATOM 1557 N N . SER A 1 195 ? -14.858 13.511 6.789 1.00 93.69 195 SER A N 1
ATOM 1558 C CA . SER A 1 195 ? -15.876 14.468 6.352 1.00 93.69 195 SER A CA 1
ATOM 1559 C C . SER A 1 195 ? -15.246 15.793 5.923 1.00 93.69 195 SER A C 1
ATOM 1561 O O . SER A 1 195 ? -15.599 16.354 4.885 1.00 93.69 195 SER A O 1
ATOM 1563 N N . THR A 1 196 ? -14.262 16.274 6.686 1.00 93.19 196 THR A N 1
ATOM 1564 C CA . THR A 1 196 ? -13.509 17.485 6.341 1.00 93.19 196 THR A CA 1
ATOM 1565 C C . THR A 1 196 ? -12.770 17.310 5.015 1.00 93.19 196 THR A C 1
ATOM 1567 O O . THR A 1 196 ? -12.914 18.147 4.123 1.00 93.19 1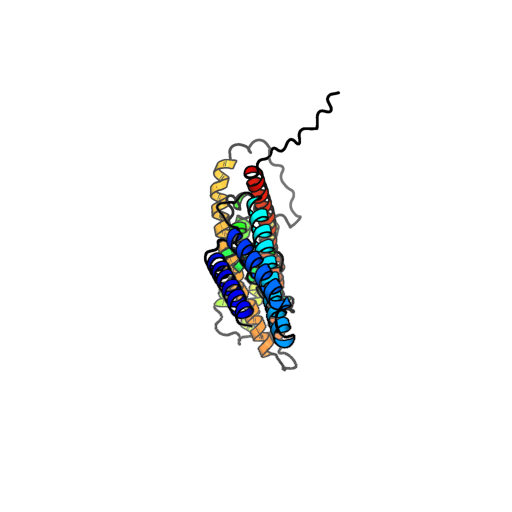96 THR A O 1
ATOM 1570 N N . LEU A 1 197 ? -12.044 16.202 4.835 1.00 91.69 197 LEU A N 1
ATOM 1571 C CA . LEU A 1 197 ? -11.342 15.905 3.585 1.00 91.69 197 LEU A CA 1
ATOM 1572 C C . LEU A 1 197 ? -12.306 15.821 2.390 1.00 91.69 197 LEU A C 1
ATOM 1574 O O . LEU A 1 197 ? -12.041 16.416 1.347 1.00 91.69 197 LEU A O 1
ATOM 1578 N N . ASP A 1 198 ? -13.425 15.113 2.533 1.00 90.69 198 ASP A N 1
ATOM 1579 C CA . ASP A 1 198 ? -14.417 14.950 1.468 1.00 90.69 198 ASP A CA 1
ATOM 1580 C C . ASP A 1 198 ? -15.080 16.281 1.090 1.00 90.69 198 ASP A C 1
ATOM 1582 O O . ASP A 1 198 ? -15.347 16.521 -0.094 1.00 90.69 198 ASP A O 1
ATOM 1586 N N . SER A 1 199 ? -15.287 17.172 2.065 1.00 89.88 199 SER A N 1
ATOM 1587 C CA . SER A 1 199 ? -15.762 18.535 1.818 1.00 89.88 199 SER A CA 1
ATOM 1588 C C . SER A 1 199 ? -14.727 19.383 1.067 1.00 89.88 199 SER A C 1
ATOM 1590 O O . SER A 1 199 ? -15.072 20.032 0.080 1.00 89.88 199 SER A O 1
ATOM 1592 N N . GLU A 1 200 ? -13.443 19.316 1.447 1.00 86.06 200 GLU A N 1
ATOM 1593 C CA . GLU A 1 200 ? -12.364 20.068 0.790 1.00 86.06 200 GLU A CA 1
ATOM 1594 C C . GLU A 1 200 ? -12.087 19.554 -0.641 1.00 86.06 200 GLU A C 1
ATOM 1596 O O . GLU A 1 200 ? -11.740 20.343 -1.522 1.00 86.06 200 GLU A O 1
ATOM 1601 N N . ILE A 1 201 ? -12.274 18.252 -0.902 1.00 84.50 201 ILE A N 1
ATOM 1602 C CA . ILE A 1 201 ? -12.134 17.637 -2.239 1.00 84.50 201 ILE A CA 1
ATOM 1603 C C . ILE A 1 201 ? -13.386 17.865 -3.113 1.00 84.50 201 ILE A C 1
ATOM 1605 O O . ILE A 1 201 ? -13.333 17.688 -4.333 1.00 84.50 201 ILE A O 1
ATOM 1609 N N . GLY A 1 202 ? -14.509 18.295 -2.528 1.00 77.00 202 GLY A N 1
ATOM 1610 C CA . GLY A 1 202 ? -15.769 18.515 -3.244 1.00 77.00 202 GLY A CA 1
ATOM 1611 C C . GLY A 1 202 ? -16.517 17.223 -3.587 1.00 77.00 202 GLY A C 1
ATOM 1612 O O . GLY A 1 202 ? -17.245 17.177 -4.578 1.00 77.00 202 GLY A O 1
ATOM 1613 N N . ARG A 1 203 ? -16.327 16.156 -2.797 1.00 64.56 203 ARG A N 1
ATOM 1614 C CA . ARG A 1 203 ? -17.103 14.906 -2.912 1.00 64.56 203 ARG A CA 1
ATOM 1615 C C . ARG A 1 203 ? -18.486 15.017 -2.264 1.00 64.56 203 ARG A C 1
ATOM 1617 O O . ARG A 1 203 ? -19.395 14.292 -2.662 1.00 64.56 203 ARG A O 1
ATOM 1624 N N . VAL A 1 204 ? -18.669 15.954 -1.333 1.00 55.12 204 VAL A N 1
ATOM 1625 C CA . VAL A 1 204 ? -19.979 16.305 -0.767 1.00 55.12 204 VAL A CA 1
ATOM 1626 C C . VAL A 1 204 ? -20.651 17.334 -1.683 1.00 55.12 204 VAL A C 1
ATOM 1628 O O . VAL A 1 204 ? -20.129 18.426 -1.892 1.00 55.12 204 VAL A O 1
ATOM 1631 N N . LYS A 1 205 ? -21.804 16.978 -2.262 1.00 47.44 205 LYS A N 1
ATOM 1632 C CA . LYS A 1 205 ? -22.559 17.767 -3.259 1.00 47.44 205 LYS A CA 1
ATOM 1633 C C . LYS A 1 205 ? -23.260 19.024 -2.712 1.00 47.44 205 LYS A C 1
ATOM 1635 O O . LYS A 1 205 ? -24.063 19.614 -3.430 1.00 47.44 205 LYS A O 1
ATOM 1640 N N . ASP A 1 206 ? -22.941 19.479 -1.505 1.00 47.59 206 ASP A N 1
ATOM 1641 C CA . ASP A 1 206 ? -23.642 20.589 -0.860 1.00 47.59 206 ASP A CA 1
ATOM 1642 C C . ASP A 1 206 ? -22.737 21.808 -0.676 1.00 47.59 206 ASP A C 1
ATOM 1644 O O . ASP A 1 206 ? -22.036 21.935 0.320 1.00 47.59 206 ASP A O 1
ATOM 1648 N N . ALA A 1 207 ? -22.761 22.712 -1.662 1.00 39.25 207 ALA A N 1
ATOM 1649 C CA . ALA A 1 207 ? -22.773 24.169 -1.469 1.00 39.25 207 ALA A CA 1
ATOM 1650 C C . ALA A 1 207 ? -22.675 24.892 -2.823 1.00 39.25 207 ALA A C 1
ATOM 1652 O O . ALA A 1 207 ? -21.760 24.679 -3.619 1.00 39.25 207 ALA A O 1
ATOM 1653 N N . LYS A 1 208 ? -23.630 25.795 -3.064 1.00 45.72 208 LYS A N 1
ATOM 1654 C CA . LYS A 1 208 ? -23.699 26.719 -4.206 1.00 45.72 208 LYS A CA 1
ATOM 1655 C C . LYS A 1 208 ? -22.336 27.378 -4.471 1.00 45.72 208 LYS A C 1
ATOM 1657 O O . LYS A 1 208 ? -21.846 28.141 -3.643 1.00 45.72 208 LYS A O 1
ATOM 1662 N N . GLN A 1 209 ? -21.750 27.134 -5.644 1.00 36.44 209 GLN A N 1
ATOM 1663 C CA . GLN A 1 209 ? -20.526 27.822 -6.058 1.00 36.44 209 GLN A CA 1
ATOM 1664 C C . GLN A 1 209 ? -20.798 29.314 -6.331 1.00 36.44 209 GLN A C 1
ATOM 1666 O O . GLN A 1 209 ? -21.658 29.632 -7.158 1.00 36.44 209 GLN A O 1
ATOM 1671 N N . PRO A 1 210 ? -20.053 30.253 -5.719 1.00 38.75 210 PRO A N 1
ATOM 1672 C CA . PRO A 1 210 ? -20.055 31.641 -6.152 1.00 38.75 210 PRO A CA 1
ATOM 1673 C C . PRO A 1 210 ? -19.233 31.775 -7.442 1.00 38.75 210 PRO A C 1
ATOM 1675 O O . PRO A 1 210 ? -18.053 31.421 -7.489 1.00 38.75 210 PRO A O 1
ATOM 1678 N N . LYS A 1 211 ? -19.866 32.310 -8.493 1.00 43.22 211 LYS A N 1
ATOM 1679 C CA . LYS A 1 211 ? -19.231 32.671 -9.770 1.00 43.22 211 LYS A CA 1
ATOM 1680 C C . LYS A 1 211 ? -18.003 33.552 -9.504 1.00 43.22 211 LYS A C 1
ATOM 1682 O O . LYS A 1 211 ? -18.151 34.651 -8.973 1.00 43.22 211 LYS A O 1
ATOM 1687 N N . LYS A 1 212 ? -16.800 33.107 -9.888 1.00 42.25 212 LYS A N 1
ATOM 1688 C CA . LYS A 1 212 ? -15.592 33.947 -9.866 1.00 42.25 212 LYS A CA 1
ATOM 1689 C C . LYS A 1 212 ? -15.028 34.182 -11.266 1.00 42.25 212 LYS A C 1
ATOM 1691 O O . LYS A 1 212 ? -14.957 33.285 -12.097 1.00 42.25 212 LYS A O 1
ATOM 1696 N N . SER A 1 213 ? -14.675 35.453 -11.447 1.00 42.03 213 SER A N 1
ATOM 1697 C CA . SER A 1 213 ? -14.188 36.174 -12.622 1.00 42.03 213 SER A CA 1
ATOM 1698 C C . SER A 1 213 ? -13.006 35.518 -13.349 1.00 42.03 213 SER A C 1
ATOM 1700 O O . SER A 1 213 ? -12.081 34.993 -12.731 1.00 42.03 213 SER A O 1
ATOM 1702 N N . VAL A 1 214 ? -13.045 35.610 -14.682 1.00 47.34 214 VAL A N 1
ATOM 1703 C CA . VAL A 1 214 ? -12.150 34.959 -15.658 1.00 47.34 214 VAL A CA 1
ATOM 1704 C C . VAL A 1 214 ? -10.868 35.766 -15.951 1.00 47.34 214 VAL A C 1
ATOM 1706 O O . VAL A 1 214 ? -9.994 35.286 -16.661 1.00 47.34 214 VAL A O 1
ATOM 1709 N N . TRP A 1 215 ? -10.672 36.960 -15.384 1.00 39.09 215 TRP A N 1
ATOM 1710 C CA . TRP A 1 215 ? -9.637 37.889 -15.883 1.00 39.09 215 TRP A CA 1
ATOM 1711 C C . TRP A 1 215 ? -8.296 37.945 -15.114 1.00 39.09 215 TRP A C 1
ATOM 1713 O O . TRP A 1 215 ? -7.481 38.825 -15.365 1.00 39.09 215 TRP A O 1
ATOM 1723 N N . GLY A 1 216 ? -8.016 37.010 -14.194 1.00 40.19 216 GLY A N 1
ATOM 1724 C CA . GLY A 1 216 ? -6.821 37.066 -13.322 1.00 40.19 216 GLY A CA 1
ATOM 1725 C C . GLY A 1 216 ? -5.751 35.976 -13.508 1.00 40.19 216 GLY A C 1
ATOM 1726 O O . GLY A 1 216 ? -4.832 35.883 -12.693 1.00 40.19 216 GLY A O 1
ATOM 1727 N N . THR A 1 217 ? -5.865 35.093 -14.503 1.00 47.75 217 THR A N 1
ATOM 1728 C CA . THR A 1 217 ? -5.270 33.737 -14.441 1.00 47.75 217 THR A CA 1
ATOM 1729 C C . THR A 1 217 ? -3.942 33.506 -15.173 1.00 47.75 217 THR A C 1
ATOM 1731 O O . THR A 1 217 ? -3.473 32.364 -15.183 1.00 47.75 217 THR A O 1
ATOM 1734 N N . LEU A 1 218 ? -3.290 34.524 -15.748 1.00 48.34 218 LEU A N 1
ATOM 1735 C CA . LEU A 1 218 ? -2.110 34.285 -16.603 1.00 48.34 218 LEU A CA 1
ATOM 1736 C C . LEU A 1 218 ? -0.735 34.633 -16.003 1.00 48.34 218 LEU A C 1
ATOM 1738 O O . LEU A 1 218 ? 0.253 34.076 -16.466 1.00 48.34 218 LEU A O 1
ATOM 1742 N N . THR A 1 219 ? -0.631 35.403 -14.914 1.00 45.34 219 THR A N 1
ATOM 1743 C CA . THR A 1 219 ? 0.684 35.770 -14.329 1.00 45.34 219 THR A CA 1
ATOM 1744 C C . THR A 1 219 ? 1.038 35.070 -13.009 1.00 45.34 219 THR A C 1
ATOM 1746 O O . THR A 1 219 ? 2.189 35.109 -12.583 1.00 45.34 219 THR A O 1
ATOM 1749 N N . LYS A 1 220 ? 0.106 34.345 -12.368 1.00 49.41 220 LYS A N 1
ATOM 1750 C CA . LYS A 1 220 ? 0.358 33.635 -11.088 1.00 49.41 220 LYS A CA 1
ATOM 1751 C C . LYS A 1 220 ? 0.865 32.193 -11.226 1.00 49.41 220 LYS A C 1
ATOM 1753 O O . LYS A 1 220 ? 1.185 31.565 -10.219 1.00 49.41 220 LYS A O 1
ATOM 1758 N N . LYS A 1 221 ? 0.951 31.647 -12.444 1.00 49.38 221 LYS A N 1
ATOM 1759 C CA . LYS A 1 221 ? 1.251 30.219 -12.638 1.00 49.38 221 LYS A CA 1
ATOM 1760 C C . LYS A 1 221 ? 2.699 29.851 -12.293 1.00 49.38 221 LYS A C 1
ATOM 1762 O O . LYS A 1 221 ? 2.884 28.827 -11.661 1.00 49.38 221 LYS A O 1
ATOM 1767 N N . ALA A 1 222 ? 3.701 30.689 -12.564 1.00 47.38 222 ALA A N 1
ATOM 1768 C CA . ALA A 1 222 ? 5.107 30.307 -12.354 1.00 47.38 222 ALA A CA 1
ATOM 1769 C C . ALA A 1 222 ? 5.545 30.215 -10.871 1.00 47.38 222 ALA A C 1
ATOM 1771 O O . ALA A 1 222 ? 6.297 29.314 -10.514 1.00 47.38 222 ALA A O 1
ATOM 1772 N N . LYS A 1 223 ? 5.040 31.079 -9.973 1.00 46.62 223 LYS A N 1
ATOM 1773 C CA . LYS A 1 223 ? 5.369 31.023 -8.526 1.00 46.62 223 LYS A CA 1
ATOM 1774 C C . LYS A 1 223 ? 4.618 29.928 -7.756 1.00 46.62 223 LYS A C 1
ATOM 1776 O O . LYS A 1 223 ? 5.043 29.542 -6.674 1.00 46.62 223 LYS A O 1
ATOM 1781 N N . SER A 1 224 ? 3.522 29.404 -8.307 1.00 50.41 224 SER A N 1
ATOM 1782 C CA . SER A 1 224 ? 2.750 28.322 -7.680 1.00 50.41 224 SER A CA 1
ATOM 1783 C C . SER A 1 224 ? 3.448 26.960 -7.771 1.00 50.41 224 SER A C 1
ATOM 1785 O O . SER A 1 224 ? 3.096 26.057 -7.020 1.00 50.41 224 SER A O 1
ATOM 1787 N N . TRP A 1 225 ? 4.401 26.786 -8.693 1.00 45.16 225 TRP A N 1
ATOM 1788 C CA . TRP A 1 225 ? 4.930 25.462 -9.035 1.00 45.16 225 TRP A CA 1
ATOM 1789 C C . TRP A 1 225 ? 5.931 24.950 -7.996 1.00 45.16 225 TRP A C 1
ATOM 1791 O O . TRP A 1 225 ? 5.778 23.829 -7.523 1.00 45.16 225 TRP A O 1
ATOM 1801 N N . ALA A 1 226 ? 6.867 25.797 -7.556 1.00 48.09 226 ALA A N 1
ATOM 1802 C CA . ALA A 1 226 ? 7.871 25.419 -6.558 1.00 48.09 226 ALA A CA 1
ATOM 1803 C C . ALA A 1 226 ? 7.257 25.116 -5.177 1.00 48.09 226 ALA A C 1
ATOM 1805 O O . ALA A 1 226 ? 7.633 24.143 -4.532 1.00 48.09 226 ALA A O 1
ATOM 1806 N N . HIS A 1 227 ? 6.259 25.898 -4.744 1.00 55.34 227 HIS A N 1
ATOM 1807 C CA . HIS A 1 227 ? 5.576 25.660 -3.466 1.00 55.34 227 HIS A CA 1
ATOM 1808 C C . HIS A 1 227 ? 4.698 24.404 -3.478 1.00 55.34 227 HIS A C 1
ATOM 1810 O O . HIS A 1 227 ? 4.497 23.785 -2.440 1.00 55.34 227 HIS A O 1
ATOM 1816 N N . GLN A 1 228 ? 4.137 24.022 -4.627 1.00 57.59 228 GLN A N 1
ATOM 1817 C CA . GLN A 1 228 ? 3.245 22.866 -4.705 1.00 57.59 228 GLN A CA 1
ATOM 1818 C C . GLN A 1 228 ? 4.011 21.536 -4.779 1.00 57.59 228 GLN A C 1
ATOM 1820 O O . GLN A 1 228 ? 3.503 20.525 -4.300 1.00 57.59 228 GLN A O 1
ATOM 1825 N N . GLU A 1 229 ? 5.227 21.540 -5.330 1.00 57.00 229 GLU A N 1
ATOM 1826 C CA . GLU A 1 229 ? 6.115 20.372 -5.378 1.00 57.00 229 GLU A CA 1
ATOM 1827 C C . GLU A 1 229 ? 6.660 20.018 -3.987 1.00 57.00 229 GLU A C 1
ATOM 1829 O O . GLU A 1 229 ? 6.463 18.890 -3.540 1.00 57.00 229 GLU A O 1
ATOM 1834 N N . SER A 1 230 ? 7.171 21.002 -3.232 1.00 61.56 230 SER A N 1
ATOM 1835 C CA . SER A 1 230 ? 7.613 20.793 -1.840 1.00 61.56 230 SER A CA 1
ATOM 1836 C C . SER A 1 230 ? 6.493 20.283 -0.927 1.00 61.56 230 SER A C 1
ATOM 1838 O O . SER A 1 230 ? 6.735 19.555 0.031 1.00 61.56 230 SER A O 1
ATOM 1840 N N . ASN A 1 231 ? 5.243 20.647 -1.221 1.00 83.12 231 ASN A N 1
ATOM 1841 C CA . ASN A 1 231 ? 4.094 20.205 -0.438 1.00 83.12 231 ASN A CA 1
ATOM 1842 C C . ASN A 1 231 ? 3.753 18.728 -0.680 1.00 83.12 231 ASN A C 1
ATOM 1844 O O . ASN A 1 231 ? 3.211 18.079 0.214 1.00 83.12 231 ASN A O 1
ATOM 1848 N N . TYR A 1 232 ? 4.050 18.167 -1.857 1.00 90.62 232 TYR A N 1
ATOM 1849 C CA . TYR A 1 232 ? 3.711 16.769 -2.116 1.00 90.62 232 TYR A CA 1
ATOM 1850 C C . TYR A 1 232 ? 4.654 15.797 -1.404 1.00 90.62 232 TYR A C 1
ATOM 1852 O O . TYR A 1 232 ? 4.182 14.808 -0.851 1.00 90.62 232 TYR A O 1
ATOM 1860 N N . ASP A 1 233 ? 5.942 16.118 -1.298 1.00 91.56 233 ASP A N 1
ATOM 1861 C CA . ASP A 1 233 ? 6.889 15.319 -0.508 1.00 91.56 233 ASP A CA 1
ATOM 1862 C C . ASP A 1 233 ? 6.485 15.268 0.973 1.00 91.56 233 ASP A C 1
ATOM 1864 O O . ASP A 1 233 ? 6.518 14.213 1.616 1.00 91.56 233 ASP A O 1
ATOM 1868 N N . VAL A 1 234 ? 6.006 16.397 1.506 1.00 93.88 234 VAL A N 1
ATOM 1869 C CA . VAL A 1 234 ? 5.420 16.468 2.852 1.00 93.88 234 VAL A CA 1
ATOM 1870 C C . VAL A 1 234 ? 4.172 15.584 2.946 1.00 93.88 234 VAL A C 1
ATOM 1872 O O . VAL A 1 234 ? 4.011 14.847 3.918 1.00 93.88 234 VAL A O 1
ATOM 1875 N N . CYS A 1 235 ? 3.310 15.596 1.925 1.00 94.94 235 CYS A N 1
ATOM 1876 C CA . CYS A 1 235 ? 2.142 14.716 1.859 1.00 94.94 235 CYS A CA 1
ATOM 1877 C C . CYS A 1 235 ? 2.533 13.232 1.856 1.00 94.94 235 CYS A C 1
ATOM 1879 O O . CYS A 1 235 ? 1.921 12.449 2.578 1.00 94.94 235 CYS A O 1
ATOM 1881 N N . LEU A 1 236 ? 3.548 12.836 1.082 1.00 95.94 236 LEU A N 1
ATOM 1882 C CA . LEU A 1 236 ? 4.048 11.460 1.048 1.00 95.94 236 LEU A CA 1
ATOM 1883 C C . LEU A 1 236 ? 4.675 11.046 2.380 1.00 95.94 236 LEU A C 1
ATOM 1885 O O . LEU A 1 236 ? 4.487 9.910 2.811 1.00 95.94 236 LEU A O 1
ATOM 1889 N N . THR A 1 237 ? 5.361 11.966 3.059 1.00 96.94 237 THR A N 1
ATOM 1890 C CA . THR A 1 237 ? 5.938 11.734 4.390 1.00 96.94 237 THR A CA 1
ATOM 1891 C C . THR A 1 237 ? 4.846 11.430 5.415 1.00 96.94 237 THR A C 1
ATOM 1893 O O . THR A 1 237 ? 4.910 10.415 6.111 1.00 96.94 237 THR A O 1
ATOM 1896 N N . TRP A 1 238 ? 3.800 12.260 5.474 1.00 98.12 238 TRP A N 1
ATOM 1897 C CA . TRP A 1 238 ? 2.673 12.025 6.379 1.00 98.12 238 TRP A CA 1
ATOM 1898 C C . TRP A 1 238 ? 1.851 10.796 5.995 1.00 98.12 238 TRP A C 1
ATOM 1900 O O . TRP A 1 238 ? 1.468 10.028 6.872 1.00 98.12 238 TRP A O 1
ATOM 1910 N N . ALA A 1 239 ? 1.627 10.554 4.701 1.00 98.06 239 ALA A N 1
ATOM 1911 C CA . ALA A 1 239 ? 0.953 9.347 4.234 1.00 98.06 239 ALA A CA 1
ATOM 1912 C C . ALA A 1 239 ? 1.731 8.080 4.618 1.00 98.06 239 ALA A C 1
ATOM 1914 O O . ALA A 1 239 ? 1.148 7.147 5.158 1.00 98.06 239 ALA A O 1
ATOM 1915 N N . SER A 1 240 ? 3.048 8.061 4.397 1.00 98.25 240 SER A N 1
ATOM 1916 C CA . SER A 1 240 ? 3.940 6.974 4.814 1.00 98.25 240 SER A CA 1
ATOM 1917 C C . SER A 1 240 ? 3.820 6.688 6.311 1.00 98.25 240 SER A C 1
ATOM 1919 O O . SER A 1 240 ? 3.607 5.540 6.710 1.00 98.25 240 SER A O 1
ATOM 1921 N N . ARG A 1 241 ? 3.891 7.742 7.133 1.00 98.25 241 ARG A N 1
ATOM 1922 C CA . ARG A 1 241 ? 3.761 7.636 8.586 1.00 98.25 241 ARG A CA 1
ATOM 1923 C C . ARG A 1 241 ? 2.390 7.094 8.993 1.00 98.25 241 ARG A C 1
ATOM 1925 O O . ARG A 1 241 ? 2.329 6.141 9.758 1.00 98.25 241 ARG A O 1
ATOM 1932 N N . ALA A 1 242 ? 1.307 7.620 8.428 1.00 98.38 242 ALA A N 1
ATOM 1933 C CA . ALA A 1 242 ? -0.051 7.151 8.694 1.00 98.38 242 ALA A CA 1
ATOM 1934 C C . ALA A 1 242 ? -0.257 5.672 8.313 1.00 98.38 242 ALA A C 1
ATOM 1936 O O . ALA A 1 242 ? -0.892 4.918 9.052 1.00 98.38 242 ALA A O 1
ATOM 1937 N N . LEU A 1 243 ? 0.300 5.236 7.176 1.00 98.56 243 LEU A N 1
ATOM 1938 C CA . LEU A 1 243 ? 0.255 3.838 6.734 1.00 98.56 243 LEU A CA 1
ATOM 1939 C C . LEU A 1 243 ? 0.993 2.906 7.702 1.00 98.56 243 LEU A C 1
ATOM 1941 O O . LEU A 1 243 ? 0.535 1.785 7.932 1.00 98.56 243 LEU A O 1
ATOM 1945 N N . GLU A 1 244 ? 2.117 3.363 8.255 1.00 98.38 244 GLU A N 1
ATOM 1946 C CA . GLU A 1 244 ? 2.907 2.618 9.235 1.00 98.38 244 GLU A CA 1
ATOM 1947 C C . GLU A 1 244 ? 2.222 2.551 10.600 1.00 98.38 244 GLU A C 1
ATOM 1949 O O . GLU A 1 244 ? 2.038 1.473 11.165 1.00 98.38 244 GLU A O 1
ATOM 1954 N N . GLU A 1 245 ? 1.805 3.696 11.132 1.00 98.12 245 GLU A N 1
ATOM 1955 C CA . GLU A 1 245 ? 1.171 3.779 12.446 1.00 98.12 245 GLU A CA 1
ATOM 1956 C C . GLU A 1 245 ? -0.169 3.033 12.464 1.00 98.12 245 GLU A C 1
ATOM 1958 O O . GLU A 1 245 ? -0.479 2.343 13.437 1.00 98.12 245 GLU A O 1
ATOM 1963 N N . GLY A 1 246 ? -0.915 3.064 11.354 1.00 97.88 246 GLY A N 1
ATOM 1964 C CA . GLY A 1 246 ? -2.162 2.319 11.191 1.00 97.88 246 GLY A CA 1
ATOM 1965 C C . GLY A 1 246 ? -2.005 0.794 11.261 1.00 97.88 246 GLY A C 1
ATOM 1966 O O . GLY A 1 246 ? -2.978 0.102 11.557 1.00 97.88 246 GLY A O 1
ATOM 1967 N N . GLN A 1 247 ? -0.794 0.240 11.097 1.00 98.19 247 GLN A N 1
ATOM 1968 C CA . GLN A 1 247 ? -0.544 -1.196 11.320 1.00 98.19 247 GLN A CA 1
ATOM 1969 C C . GLN A 1 247 ? -0.787 -1.618 12.782 1.00 98.19 247 GLN A C 1
ATOM 1971 O O . GLN A 1 247 ? -0.885 -2.808 13.086 1.00 98.19 247 GLN A O 1
ATOM 1976 N N . LEU A 1 248 ? -0.891 -0.661 13.715 1.00 97.75 248 LEU A N 1
ATOM 1977 C CA . LEU A 1 248 ? -1.317 -0.909 15.092 1.00 97.75 248 LEU A CA 1
ATOM 1978 C C . LEU A 1 248 ? -2.651 -1.668 15.161 1.00 97.75 248 LEU A C 1
ATOM 1980 O O . LEU A 1 248 ? -2.753 -2.636 15.912 1.00 97.75 248 LEU A O 1
ATOM 1984 N N . PHE A 1 249 ? -3.638 -1.280 14.350 1.00 98.38 249 PHE A N 1
ATOM 1985 C CA . PHE A 1 249 ? -4.987 -1.846 14.420 1.00 98.38 249 PHE A CA 1
ATOM 1986 C C . PHE A 1 249 ? -5.037 -3.314 13.982 1.00 98.38 249 PHE A C 1
ATOM 1988 O O . PHE A 1 249 ? -5.756 -4.108 14.586 1.00 98.38 249 PHE A O 1
ATOM 1995 N N . GLU A 1 250 ? -4.229 -3.713 12.994 1.00 97.94 250 GLU A N 1
ATOM 1996 C CA . GLU A 1 250 ? -4.101 -5.127 12.618 1.00 97.94 250 GLU A CA 1
ATOM 1997 C C . GLU A 1 250 ? -3.499 -5.945 13.765 1.00 97.94 250 GLU A C 1
ATOM 1999 O O . GLU A 1 250 ? -4.016 -7.009 14.106 1.00 97.94 250 GLU A O 1
ATOM 2004 N N . ARG A 1 251 ? -2.439 -5.428 14.405 1.00 97.50 251 ARG A N 1
ATOM 2005 C CA . ARG A 1 251 ? -1.794 -6.092 15.549 1.00 97.50 251 ARG A CA 1
ATOM 2006 C C . ARG A 1 251 ? -2.765 -6.271 16.713 1.00 97.50 251 ARG A C 1
ATOM 2008 O O . ARG A 1 251 ? -2.817 -7.351 17.296 1.00 97.50 251 ARG A O 1
ATOM 2015 N N . TRP A 1 252 ? -3.558 -5.245 17.021 1.00 97.88 252 TRP A N 1
ATOM 2016 C CA . TRP A 1 252 ? -4.577 -5.316 18.070 1.00 97.88 252 TRP A CA 1
ATOM 2017 C C . TRP A 1 252 ? -5.681 -6.308 17.716 1.00 97.88 252 TRP A C 1
ATOM 2019 O O . TRP A 1 252 ? -6.060 -7.120 18.554 1.00 97.88 252 TRP A O 1
ATOM 2029 N N . HIS A 1 253 ? -6.147 -6.320 16.466 1.00 97.62 253 HIS A N 1
ATOM 2030 C CA . HIS A 1 253 ? -7.157 -7.283 16.032 1.00 97.62 253 HIS A CA 1
ATOM 2031 C C . HIS A 1 253 ? -6.644 -8.719 16.155 1.00 97.62 253 HIS A C 1
ATOM 2033 O O . HIS A 1 253 ? -7.362 -9.584 16.644 1.00 97.62 253 HIS A O 1
ATOM 2039 N N . ILE A 1 254 ? -5.400 -8.990 15.743 1.00 96.69 254 ILE A N 1
ATOM 2040 C CA . ILE A 1 254 ? -4.780 -10.313 15.904 1.00 96.69 254 ILE A CA 1
ATOM 2041 C C . ILE A 1 254 ? -4.717 -10.699 17.386 1.00 96.69 254 ILE A C 1
ATOM 2043 O O . ILE A 1 254 ? -5.097 -11.818 17.725 1.00 96.69 254 ILE A O 1
ATOM 2047 N N . TYR A 1 255 ? -4.295 -9.781 18.259 1.00 96.62 255 TYR A N 1
ATOM 2048 C CA . TYR A 1 255 ? -4.226 -10.008 19.704 1.00 96.62 255 TYR A CA 1
ATOM 2049 C C . TYR A 1 255 ? -5.590 -10.401 20.294 1.00 96.62 255 TYR A C 1
ATOM 2051 O O . TYR A 1 255 ? -5.717 -11.465 20.900 1.00 96.62 255 TYR A O 1
ATOM 2059 N N . PHE A 1 256 ? -6.633 -9.598 20.062 1.00 96.88 256 PHE A N 1
ATOM 2060 C CA . PHE A 1 256 ? -7.969 -9.880 20.597 1.00 96.88 256 PHE A CA 1
ATOM 2061 C C . PHE A 1 256 ? -8.606 -11.123 19.965 1.00 96.88 256 PHE A C 1
ATOM 2063 O O . PHE A 1 256 ? -9.226 -11.913 20.672 1.00 96.88 256 PHE A O 1
ATOM 2070 N N . ALA A 1 257 ? -8.399 -11.359 18.665 1.00 95.94 257 ALA A N 1
ATOM 2071 C CA . ALA A 1 257 ? -8.903 -12.554 17.990 1.00 95.94 257 ALA A CA 1
ATOM 2072 C C . ALA A 1 257 ? -8.245 -13.838 18.522 1.00 95.94 257 ALA A C 1
ATOM 2074 O O . ALA A 1 257 ? -8.892 -14.880 18.612 1.00 95.94 257 ALA A O 1
ATOM 2075 N N . GLN A 1 258 ? -6.963 -13.774 18.894 1.00 96.12 258 GLN A N 1
ATOM 2076 C CA . GLN A 1 258 ? -6.271 -14.883 19.550 1.00 96.12 258 GLN A CA 1
ATOM 2077 C C . GLN A 1 258 ? -6.776 -15.102 20.979 1.00 96.12 258 GLN A C 1
ATOM 2079 O O . GLN A 1 258 ? -6.975 -16.252 21.363 1.00 96.12 258 GLN A O 1
ATOM 2084 N N . ALA A 1 259 ? -7.035 -14.029 21.734 1.00 93.94 259 ALA A N 1
ATOM 2085 C CA . ALA A 1 259 ? -7.515 -14.107 23.116 1.00 93.94 259 ALA A CA 1
ATOM 2086 C C . ALA A 1 259 ? -8.880 -14.808 23.256 1.00 93.94 259 ALA A C 1
ATOM 2088 O O . ALA A 1 259 ? -9.165 -15.395 24.296 1.00 93.94 259 ALA A O 1
ATOM 2089 N N . VAL A 1 260 ? -9.712 -14.779 22.211 1.00 95.81 260 VAL A N 1
ATOM 2090 C CA . VAL A 1 260 ? -11.049 -15.407 22.206 1.00 95.81 260 VAL A CA 1
ATOM 2091 C C . VAL A 1 260 ? -11.085 -16.746 21.472 1.00 95.81 260 VAL A C 1
ATOM 2093 O O . VAL A 1 260 ? -12.140 -17.370 21.351 1.00 95.81 260 VAL A O 1
ATOM 2096 N N . LYS A 1 261 ? -9.944 -17.220 20.960 1.00 95.19 261 LYS A N 1
ATOM 2097 C CA . LYS A 1 261 ? -9.883 -18.465 20.195 1.00 95.19 261 LYS A CA 1
ATOM 2098 C C . LYS A 1 261 ? -10.235 -19.654 21.095 1.00 95.19 261 LYS A C 1
ATOM 2100 O O . LYS A 1 261 ? -9.491 -19.988 22.008 1.00 95.19 261 LYS A O 1
ATOM 2105 N N . GLY A 1 262 ? -11.350 -20.319 20.794 1.00 92.06 262 GLY A N 1
ATOM 2106 C CA . GLY A 1 262 ? -11.843 -21.461 21.574 1.00 92.06 262 GLY A CA 1
ATOM 2107 C C . GLY A 1 262 ? -12.640 -21.081 22.826 1.00 92.06 262 GLY A C 1
ATOM 2108 O O . GLY A 1 262 ? -13.037 -21.971 23.571 1.00 92.06 262 GLY A O 1
ATOM 2109 N N . VAL A 1 263 ? -12.906 -19.789 23.046 1.00 92.88 263 VAL A N 1
ATOM 2110 C CA . VAL A 1 263 ? -13.756 -19.304 24.140 1.00 92.88 263 VAL A CA 1
ATOM 2111 C C . VAL A 1 263 ? -15.188 -19.149 23.628 1.00 92.88 263 VAL A C 1
ATOM 2113 O O . VAL A 1 263 ? -15.421 -18.461 22.636 1.00 92.88 263 VAL A O 1
ATOM 2116 N N . SER A 1 264 ? -16.153 -19.783 24.300 1.00 90.50 264 SER A N 1
ATOM 2117 C CA . SER A 1 264 ? -17.581 -19.631 24.001 1.00 90.50 264 SER A CA 1
ATOM 2118 C C . SER A 1 264 ? -18.409 -19.608 25.295 1.00 90.50 264 SER A C 1
ATOM 2120 O O . SER A 1 264 ? -18.315 -20.567 26.066 1.00 90.50 264 SER A O 1
ATOM 2122 N N . PRO A 1 265 ? -19.204 -18.549 25.556 1.00 91.00 265 PRO A N 1
ATOM 2123 C CA . PRO A 1 265 ? -19.394 -17.358 24.721 1.00 91.00 265 PRO A CA 1
ATOM 2124 C C . PRO A 1 265 ? -18.200 -16.390 24.781 1.00 91.00 265 PRO A C 1
ATOM 2126 O O . PRO A 1 265 ? -17.493 -16.308 25.784 1.00 91.00 265 PRO A O 1
ATOM 2129 N N . VAL A 1 266 ? -17.987 -15.631 23.704 1.00 94.56 266 VAL A N 1
ATOM 2130 C CA . VAL A 1 266 ? -16.972 -14.567 23.664 1.00 94.56 266 VAL A CA 1
ATOM 2131 C C . VAL A 1 266 ? -17.375 -13.436 24.623 1.00 94.56 266 VAL A C 1
ATOM 2133 O O . VAL A 1 266 ? -18.531 -13.007 24.581 1.00 94.56 266 VAL A O 1
ATOM 2136 N N . PRO A 1 267 ? -16.460 -12.910 25.463 1.00 94.75 267 PRO A N 1
ATOM 2137 C CA . PRO A 1 267 ? -16.759 -11.770 26.325 1.00 94.75 267 PRO A CA 1
ATOM 2138 C C . PRO A 1 267 ? -17.262 -10.555 25.519 1.00 94.75 267 PRO A C 1
ATOM 2140 O O . PRO A 1 267 ? -16.572 -10.138 24.581 1.00 94.75 267 PRO A O 1
ATOM 2143 N N . PRO A 1 268 ? -18.406 -9.939 25.887 1.00 94.94 268 PRO A N 1
ATOM 2144 C CA . PRO A 1 268 ? -19.021 -8.858 25.109 1.00 94.94 268 PRO A CA 1
ATOM 2145 C C . PRO A 1 268 ? -18.083 -7.683 24.808 1.00 94.94 268 PRO A C 1
ATOM 2147 O O . PRO A 1 268 ? -18.063 -7.186 23.685 1.00 94.94 268 PRO A O 1
ATOM 2150 N N . GLY A 1 269 ? -17.255 -7.279 25.777 1.00 96.31 269 GLY A N 1
ATOM 2151 C CA . GLY A 1 269 ? -16.295 -6.190 25.583 1.00 96.31 269 GLY A CA 1
ATOM 2152 C C . GLY A 1 269 ? -15.210 -6.512 24.548 1.00 96.31 269 GLY A C 1
ATOM 2153 O O . GLY A 1 269 ? -14.825 -5.644 23.771 1.00 96.31 269 GLY A O 1
ATOM 2154 N N . ILE A 1 270 ? -14.757 -7.771 24.460 1.00 96.62 270 ILE A N 1
ATOM 2155 C CA . ILE A 1 270 ? -13.771 -8.166 23.442 1.00 96.62 270 ILE A CA 1
ATOM 2156 C C . ILE A 1 270 ? -14.420 -8.227 22.056 1.00 96.62 270 ILE A C 1
ATOM 2158 O O . ILE A 1 270 ? -13.810 -7.783 21.084 1.00 96.62 270 ILE A O 1
ATOM 2162 N N . GLN A 1 271 ? -15.658 -8.725 21.959 1.00 97.31 271 GLN A N 1
ATOM 2163 C CA . GLN A 1 271 ? -16.399 -8.727 20.694 1.00 97.31 271 GLN A CA 1
ATOM 2164 C C . GLN A 1 271 ? -16.561 -7.302 20.150 1.00 97.31 271 GLN A C 1
ATOM 2166 O O . GLN A 1 271 ? -16.261 -7.040 18.990 1.00 97.31 271 GLN A O 1
ATOM 2171 N N . LEU A 1 272 ? -16.936 -6.363 21.016 1.00 97.94 272 LEU A N 1
ATOM 2172 C CA . LEU A 1 272 ? -17.089 -4.958 20.659 1.00 97.94 272 LEU A CA 1
ATOM 2173 C C . LEU A 1 272 ? -15.775 -4.308 20.198 1.00 97.94 272 LEU A C 1
ATOM 2175 O O . LEU A 1 272 ? -15.769 -3.550 19.230 1.00 97.94 272 LEU A O 1
ATOM 2179 N N . ILE A 1 273 ? -14.648 -4.632 20.840 1.00 98.31 273 ILE A N 1
ATOM 2180 C CA . ILE A 1 273 ? -13.322 -4.190 20.384 1.00 98.31 273 ILE A CA 1
ATOM 2181 C C . ILE A 1 273 ? -13.006 -4.739 18.987 1.00 98.31 273 ILE A C 1
ATOM 2183 O O . ILE A 1 273 ? -12.512 -3.995 18.138 1.00 98.31 273 ILE A O 1
ATOM 2187 N N . LEU A 1 274 ? -13.288 -6.020 18.726 1.00 98.06 274 LEU A N 1
ATOM 2188 C CA . LEU A 1 274 ? -13.078 -6.622 17.406 1.00 98.06 274 LEU A CA 1
ATOM 2189 C C . LEU A 1 274 ? -13.922 -5.925 16.332 1.00 98.06 274 LEU A C 1
ATOM 2191 O O . LEU A 1 274 ? -13.394 -5.609 15.263 1.00 98.06 274 LEU A O 1
ATOM 2195 N N . ASP A 1 275 ? -15.182 -5.618 16.634 1.00 98.25 275 ASP A N 1
ATOM 2196 C CA . ASP A 1 275 ? -16.087 -4.909 15.726 1.00 98.25 275 ASP A CA 1
ATOM 2197 C C . ASP A 1 275 ? -15.590 -3.479 15.439 1.00 98.25 275 ASP A C 1
ATOM 2199 O O . ASP A 1 275 ? -15.542 -3.049 14.283 1.00 98.25 275 ASP A O 1
ATOM 2203 N N . LEU A 1 276 ? -15.135 -2.754 16.471 1.00 98.56 276 LEU A N 1
ATOM 2204 C CA . LEU A 1 276 ? -14.535 -1.422 16.321 1.00 98.56 276 LEU A CA 1
ATOM 2205 C C . LEU A 1 276 ? -13.272 -1.462 15.454 1.00 98.56 276 LEU A C 1
ATOM 2207 O O . LEU A 1 276 ? -13.103 -0.621 14.573 1.00 98.56 276 LEU A O 1
ATOM 2211 N N . LEU A 1 277 ? -12.393 -2.446 15.659 1.00 98.50 277 LEU A N 1
ATOM 2212 C CA . LEU A 1 277 ? -11.180 -2.600 14.856 1.00 98.50 277 LEU A CA 1
ATOM 2213 C C . LEU A 1 277 ? -11.514 -2.881 13.390 1.00 98.50 277 LEU A C 1
ATOM 2215 O O . LEU A 1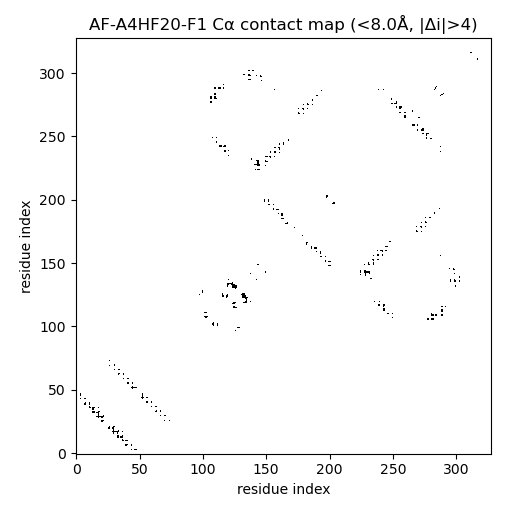 277 ? -10.910 -2.274 12.506 1.00 98.50 277 LEU A O 1
ATOM 2219 N N . GLN A 1 278 ? -12.499 -3.740 13.117 1.00 98.12 278 GLN A N 1
ATOM 2220 C CA . GLN A 1 278 ? -12.973 -3.980 11.752 1.00 98.12 278 GLN A CA 1
ATOM 2221 C C . GLN A 1 278 ? -13.513 -2.705 11.105 1.00 98.12 278 GLN A C 1
ATOM 2223 O O . GLN A 1 278 ? -13.154 -2.402 9.964 1.00 98.12 278 GLN A O 1
ATOM 2228 N N . TYR A 1 279 ? -14.309 -1.932 11.845 1.00 98.25 279 TYR A N 1
ATOM 2229 C CA . TYR A 1 279 ? -14.835 -0.652 11.382 1.00 98.25 279 TYR A CA 1
ATOM 2230 C C . TYR A 1 279 ? -13.716 0.353 11.062 1.00 98.25 279 TYR A C 1
ATOM 2232 O O . TYR A 1 279 ? -13.722 0.966 9.994 1.00 98.25 279 TYR A O 1
ATOM 2240 N N . ILE A 1 280 ? -12.695 0.447 11.920 1.00 98.44 280 ILE A N 1
ATOM 2241 C CA . ILE A 1 280 ? -11.491 1.253 11.669 1.00 98.44 280 ILE A CA 1
ATOM 2242 C C . ILE A 1 280 ? -10.780 0.796 10.389 1.00 98.44 280 ILE A C 1
ATOM 2244 O O . ILE A 1 280 ? -10.375 1.624 9.575 1.00 98.44 280 ILE A O 1
ATOM 2248 N N . GLY A 1 281 ? -10.663 -0.515 10.162 1.00 98.00 281 GLY A N 1
ATOM 2249 C CA . GLY A 1 281 ? -10.123 -1.053 8.912 1.00 98.00 281 GLY A CA 1
ATOM 2250 C C . GLY A 1 281 ? -10.888 -0.546 7.683 1.00 98.00 281 GLY A C 1
ATOM 2251 O O . GLY A 1 281 ? -10.280 -0.111 6.705 1.00 98.00 281 GLY A O 1
ATOM 2252 N N . VAL A 1 282 ? -12.222 -0.522 7.741 1.00 97.44 282 VAL A N 1
ATOM 2253 C CA . VAL A 1 282 ? -13.063 0.020 6.659 1.00 97.44 282 VAL A CA 1
ATOM 2254 C C . VAL A 1 282 ? -12.822 1.519 6.453 1.00 97.44 282 VAL A C 1
ATOM 2256 O O . VAL A 1 282 ? -12.690 1.952 5.308 1.00 97.44 282 VAL A O 1
ATOM 2259 N N . GLN A 1 283 ? -12.716 2.299 7.531 1.00 96.62 283 GLN A N 1
ATOM 2260 C CA . GLN A 1 283 ? -12.424 3.738 7.488 1.00 96.62 283 GLN A CA 1
ATOM 2261 C C . GLN A 1 283 ? -11.057 4.047 6.852 1.00 96.62 283 GLN A C 1
ATOM 2263 O O . GLN A 1 283 ? -10.940 4.888 5.958 1.00 96.62 283 GLN A O 1
ATOM 2268 N N . LEU A 1 284 ? -10.014 3.314 7.251 1.00 97.62 284 LEU A N 1
ATOM 2269 C CA . LEU A 1 284 ? -8.674 3.464 6.681 1.00 97.62 284 LEU A CA 1
ATOM 2270 C C . LEU A 1 284 ? -8.632 3.059 5.201 1.00 97.62 284 LEU A C 1
ATOM 2272 O O . LEU A 1 284 ? -7.909 3.677 4.413 1.00 97.62 284 LEU A O 1
ATOM 2276 N N . TYR A 1 285 ? -9.419 2.057 4.800 1.00 97.56 285 TYR A N 1
ATOM 2277 C CA . TYR A 1 285 ? -9.545 1.668 3.398 1.00 97.56 285 TYR A CA 1
ATOM 2278 C C . TYR A 1 285 ? -10.251 2.734 2.560 1.00 97.56 285 TYR A C 1
ATOM 2280 O O . TYR A 1 285 ? -9.641 3.278 1.637 1.00 97.56 285 TYR A O 1
ATOM 2288 N N . SER A 1 286 ? -11.515 3.041 2.885 1.00 94.62 286 SER A N 1
ATOM 2289 C CA . SER A 1 286 ? -12.366 3.996 2.145 1.00 94.62 286 SER A CA 1
ATOM 2290 C C . SER A 1 286 ? -11.744 5.385 2.065 1.00 94.62 286 SER A C 1
ATOM 2292 O O . SER A 1 286 ? -12.065 6.204 1.204 1.00 94.62 286 SER A O 1
ATOM 2294 N N . GLY A 1 287 ? -10.816 5.603 2.976 1.00 94.38 287 GLY A N 1
ATOM 2295 C CA . GLY A 1 287 ? -10.145 6.822 3.193 1.00 94.38 287 GLY A CA 1
ATOM 2296 C C . GLY A 1 287 ? -8.719 6.925 2.709 1.00 94.38 287 GLY A C 1
ATOM 2297 O O . GLY A 1 287 ? -8.464 7.343 1.579 1.00 94.38 287 GLY A O 1
ATOM 2298 N N . LEU A 1 288 ? -7.790 6.609 3.614 1.00 96.50 288 LEU A N 1
ATOM 2299 C CA . LEU A 1 288 ? -6.351 6.704 3.385 1.00 96.50 288 LEU A CA 1
ATOM 2300 C C . LEU A 1 288 ? -5.936 5.917 2.139 1.00 96.50 288 LEU A C 1
ATOM 2302 O O . LEU A 1 288 ? -5.252 6.455 1.270 1.00 96.50 288 LEU A O 1
ATOM 2306 N N . CYS A 1 289 ? -6.388 4.667 2.013 1.00 97.81 289 CYS A N 1
ATOM 2307 C CA . CYS A 1 289 ? -6.004 3.825 0.883 1.00 97.81 289 CYS A CA 1
ATOM 2308 C C . CYS A 1 289 ? -6.619 4.316 -0.431 1.00 97.81 289 CYS A C 1
ATOM 2310 O O . CYS A 1 289 ? -5.908 4.440 -1.425 1.00 97.81 289 CYS A O 1
ATOM 2312 N N . VAL A 1 290 ? -7.921 4.618 -0.452 1.00 95.19 290 VAL A N 1
ATOM 2313 C CA . VAL A 1 290 ? -8.623 5.033 -1.678 1.00 95.19 290 VAL A CA 1
ATOM 2314 C C . VAL A 1 290 ? -8.050 6.322 -2.263 1.00 95.19 290 VAL A C 1
ATOM 2316 O O . VAL A 1 290 ? -7.860 6.388 -3.480 1.00 95.19 290 VAL A O 1
ATOM 2319 N N . PHE A 1 291 ? -7.744 7.345 -1.455 1.00 93.50 291 PHE A N 1
ATOM 2320 C CA . PHE A 1 291 ? -7.181 8.570 -2.034 1.00 93.50 291 PHE A CA 1
ATOM 2321 C C . PHE A 1 291 ? -5.747 8.354 -2.537 1.00 93.50 291 PHE A C 1
ATOM 2323 O O . PHE A 1 291 ? -5.394 8.895 -3.584 1.00 93.50 291 PHE A O 1
ATOM 2330 N N . LEU A 1 292 ? -4.934 7.545 -1.845 1.00 96.81 292 LEU A N 1
ATOM 2331 C CA . LEU A 1 292 ? -3.580 7.223 -2.302 1.00 96.81 292 LEU A CA 1
ATOM 2332 C C . LEU A 1 292 ? -3.598 6.399 -3.589 1.00 96.81 292 LEU A C 1
ATOM 2334 O O . LEU A 1 292 ? -2.805 6.665 -4.486 1.00 96.81 292 LEU A O 1
ATOM 2338 N N . LEU A 1 293 ? -4.526 5.448 -3.721 1.00 97.25 293 LEU A N 1
ATOM 2339 C CA . LEU A 1 293 ? -4.739 4.700 -4.962 1.00 97.25 293 LEU A CA 1
ATOM 2340 C C . LEU A 1 293 ? -5.165 5.614 -6.117 1.00 97.25 293 LEU A C 1
ATOM 2342 O O . LEU A 1 293 ? -4.723 5.426 -7.251 1.00 97.25 293 LEU A O 1
ATOM 2346 N N . HIS A 1 294 ? -5.997 6.620 -5.842 1.00 95.12 294 HIS A N 1
ATOM 2347 C CA . HIS A 1 294 ? -6.387 7.602 -6.849 1.00 95.12 294 HIS A CA 1
ATOM 2348 C C . HIS A 1 294 ? -5.191 8.446 -7.311 1.00 95.12 294 HIS A C 1
ATOM 2350 O O . HIS A 1 294 ? -4.964 8.579 -8.513 1.00 95.12 294 HIS A O 1
ATOM 2356 N N . ASP A 1 295 ? -4.385 8.950 -6.372 1.00 95.25 295 ASP A N 1
ATOM 2357 C CA . ASP A 1 295 ? -3.163 9.693 -6.694 1.00 95.25 295 ASP A CA 1
ATOM 2358 C C . ASP A 1 295 ? -2.168 8.824 -7.469 1.00 95.25 295 ASP A C 1
ATOM 2360 O O . ASP A 1 295 ? -1.632 9.262 -8.486 1.00 95.25 295 ASP A O 1
ATOM 2364 N N . MET A 1 296 ? -1.982 7.572 -7.044 1.00 96.44 296 MET A N 1
ATOM 2365 C CA . MET A 1 296 ? -1.146 6.591 -7.734 1.00 96.44 296 MET A CA 1
ATOM 2366 C C . MET A 1 296 ? -1.590 6.400 -9.184 1.00 96.44 296 MET A C 1
ATOM 2368 O O . MET A 1 296 ? -0.757 6.441 -10.081 1.00 96.44 296 MET A O 1
ATOM 2372 N N . THR A 1 297 ? -2.893 6.232 -9.423 1.00 95.94 297 THR A N 1
ATOM 2373 C CA . THR A 1 297 ? -3.452 6.037 -10.771 1.00 95.94 297 THR A CA 1
ATOM 2374 C C . THR A 1 297 ? -3.109 7.223 -11.676 1.00 95.94 297 THR A C 1
ATOM 2376 O O . THR A 1 297 ? -2.512 7.039 -12.735 1.00 95.94 297 THR A O 1
ATOM 2379 N N . MET A 1 298 ? -3.369 8.448 -11.207 1.00 94.56 298 MET A N 1
ATOM 2380 C CA . MET A 1 298 ? -3.045 9.678 -11.942 1.00 94.56 298 MET A CA 1
ATOM 2381 C C . MET A 1 298 ? -1.544 9.810 -12.234 1.00 94.56 298 MET A C 1
ATOM 2383 O O . MET A 1 298 ? -1.135 10.283 -13.298 1.00 94.56 298 MET A O 1
ATOM 2387 N N . LEU A 1 299 ? -0.698 9.417 -11.279 1.00 94.88 299 LEU A N 1
ATOM 2388 C CA . LEU A 1 299 ? 0.750 9.474 -11.433 1.00 94.88 299 LEU A CA 1
ATOM 2389 C C . LEU A 1 299 ? 1.275 8.412 -12.402 1.00 94.88 299 LEU A C 1
ATOM 2391 O O . LEU A 1 299 ? 2.159 8.737 -13.197 1.00 94.88 299 LEU A O 1
ATOM 2395 N N . VAL A 1 300 ? 0.739 7.190 -12.377 1.00 94.81 300 VAL A N 1
ATOM 2396 C CA . VAL A 1 300 ? 1.092 6.119 -13.324 1.00 94.81 300 VAL A CA 1
ATOM 2397 C C . VAL A 1 300 ? 0.756 6.547 -14.750 1.00 94.81 300 VAL A C 1
ATOM 2399 O O . VAL A 1 300 ? 1.630 6.497 -15.615 1.00 94.81 300 VAL A O 1
ATOM 2402 N N . GLU A 1 301 ? -0.457 7.048 -14.991 1.00 93.88 301 GLU A N 1
ATOM 2403 C CA . GLU A 1 301 ? -0.875 7.548 -16.310 1.00 93.88 301 GLU A CA 1
ATOM 2404 C C . GLU A 1 301 ? 0.055 8.660 -16.812 1.00 93.88 301 GLU A C 1
ATOM 2406 O O . GLU A 1 301 ? 0.536 8.651 -17.951 1.00 93.88 301 GLU A O 1
ATOM 2411 N N . ARG A 1 302 ? 0.381 9.613 -15.931 1.00 92.56 302 ARG A N 1
ATOM 2412 C CA . ARG A 1 302 ? 1.318 10.695 -16.243 1.00 92.56 302 ARG A CA 1
ATOM 2413 C C . ARG A 1 302 ? 2.718 10.172 -16.561 1.00 92.56 302 ARG A C 1
ATOM 2415 O O . ARG A 1 302 ? 3.345 10.674 -17.497 1.00 92.56 302 ARG A O 1
ATOM 2422 N N . TYR A 1 303 ? 3.214 9.207 -15.788 1.00 92.38 303 TYR A N 1
ATOM 2423 C CA . TYR A 1 303 ? 4.532 8.605 -15.983 1.00 92.38 303 TYR A CA 1
ATOM 2424 C C . TYR A 1 303 ? 4.598 7.901 -17.341 1.00 92.38 303 TYR A C 1
ATOM 2426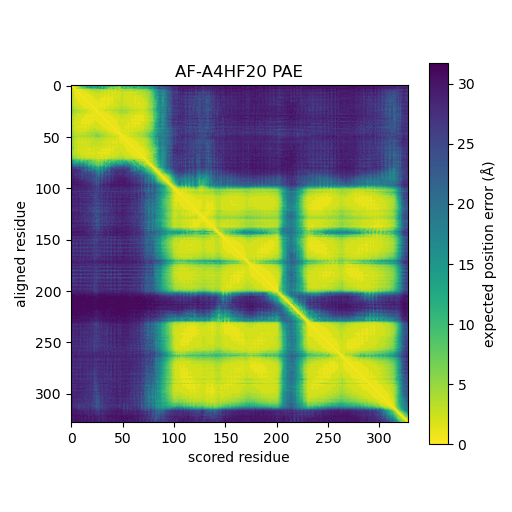 O O . TYR A 1 303 ? 5.485 8.197 -18.138 1.00 92.38 303 TYR A O 1
ATOM 2434 N N . GLN A 1 304 ? 3.597 7.081 -17.668 1.00 91.50 304 GLN A N 1
ATOM 2435 C CA . GLN A 1 304 ? 3.491 6.404 -18.963 1.00 91.50 304 GLN A CA 1
ATOM 2436 C C . GLN A 1 304 ? 3.463 7.396 -20.134 1.00 91.50 304 GLN A C 1
ATOM 2438 O O . GLN A 1 304 ? 4.203 7.224 -21.102 1.00 91.50 304 GLN A O 1
ATOM 2443 N N . CYS A 1 305 ? 2.689 8.482 -20.028 1.00 91.12 305 CYS A N 1
ATOM 2444 C CA . CYS A 1 305 ? 2.658 9.530 -21.051 1.00 91.12 305 CYS A CA 1
ATOM 2445 C C . CYS A 1 305 ? 4.034 10.201 -21.240 1.00 91.12 305 CYS A C 1
ATOM 2447 O O . CYS A 1 305 ? 4.440 10.490 -22.368 1.00 91.12 305 CYS A O 1
ATOM 2449 N N . LYS A 1 306 ? 4.779 10.444 -20.151 1.00 88.81 306 LYS A N 1
ATOM 2450 C CA . LYS A 1 306 ? 6.153 10.969 -20.228 1.00 88.81 306 LYS A CA 1
ATOM 2451 C C . LYS A 1 306 ? 7.097 9.971 -20.898 1.00 88.81 306 LYS A C 1
ATOM 2453 O O . LYS A 1 306 ? 7.842 10.382 -21.780 1.00 88.81 306 LYS A O 1
ATOM 2458 N N . CYS A 1 307 ? 7.033 8.690 -20.536 1.00 87.12 307 CYS A N 1
ATOM 2459 C CA . CYS A 1 307 ? 7.835 7.639 -21.164 1.00 87.12 307 CYS A CA 1
ATOM 2460 C C . CYS A 1 307 ? 7.581 7.570 -22.674 1.00 87.12 307 CYS A C 1
ATOM 2462 O O . CYS A 1 307 ? 8.533 7.631 -23.446 1.00 87.12 307 CYS A O 1
ATOM 2464 N N . GLN A 1 308 ? 6.315 7.547 -23.103 1.00 86.62 308 GLN A N 1
ATOM 2465 C CA . GLN A 1 308 ? 5.946 7.549 -24.524 1.00 86.62 308 GLN A CA 1
ATOM 2466 C C . GLN A 1 308 ? 6.517 8.764 -25.265 1.00 86.62 308 GLN A C 1
ATOM 2468 O O . GLN A 1 308 ? 7.112 8.617 -26.330 1.00 86.62 308 GLN A O 1
ATOM 2473 N N . LYS A 1 309 ? 6.394 9.967 -24.685 1.00 86.50 309 LYS A N 1
ATOM 2474 C CA . LYS A 1 309 ? 6.949 11.198 -25.271 1.00 86.50 309 LYS A CA 1
ATOM 2475 C C . LYS A 1 309 ? 8.473 11.172 -25.361 1.00 86.50 309 LYS A C 1
ATOM 2477 O O . LYS A 1 309 ? 9.017 11.679 -26.336 1.00 86.50 309 LYS A O 1
ATOM 2482 N N . SER A 1 310 ? 9.158 10.621 -24.363 1.00 83.25 310 SER A N 1
ATOM 2483 C CA . SER A 1 310 ? 10.617 10.482 -24.384 1.00 83.25 310 SER A CA 1
ATOM 2484 C C . SER A 1 310 ? 11.067 9.482 -25.447 1.00 83.25 310 SER A C 1
ATOM 2486 O O . SER A 1 310 ? 11.962 9.796 -26.222 1.00 83.25 310 SER A O 1
ATOM 2488 N N . VAL A 1 311 ? 10.408 8.324 -25.543 1.00 80.38 311 VAL A N 1
ATOM 2489 C CA . VAL A 1 311 ? 10.699 7.309 -26.569 1.00 80.38 311 VAL A CA 1
ATOM 2490 C C . VAL A 1 311 ? 10.464 7.870 -27.971 1.00 80.38 311 VAL A C 1
ATOM 2492 O O . VAL A 1 311 ? 11.339 7.751 -28.820 1.00 80.38 311 VAL A O 1
ATOM 2495 N N . ALA A 1 312 ? 9.348 8.566 -28.200 1.00 80.38 312 ALA A N 1
ATOM 2496 C CA . ALA A 1 312 ? 9.047 9.181 -29.494 1.00 80.38 312 ALA A CA 1
ATOM 2497 C C . ALA A 1 312 ? 10.063 10.256 -29.929 1.00 80.38 312 ALA A C 1
ATOM 2499 O O . ALA A 1 312 ? 10.158 10.548 -31.112 1.00 80.38 312 ALA A O 1
ATOM 2500 N N . ARG A 1 313 ? 10.812 10.859 -28.994 1.00 78.25 313 ARG A N 1
ATOM 2501 C CA . ARG A 1 313 ? 11.910 11.792 -29.315 1.00 78.25 313 ARG A CA 1
ATOM 2502 C C . ARG A 1 313 ? 13.227 11.087 -29.626 1.00 78.25 313 ARG A C 1
ATOM 2504 O O . ARG A 1 313 ? 14.064 11.671 -30.302 1.00 78.25 313 ARG A O 1
ATOM 2511 N N . LEU A 1 314 ? 13.439 9.902 -29.056 1.00 74.12 314 LEU A 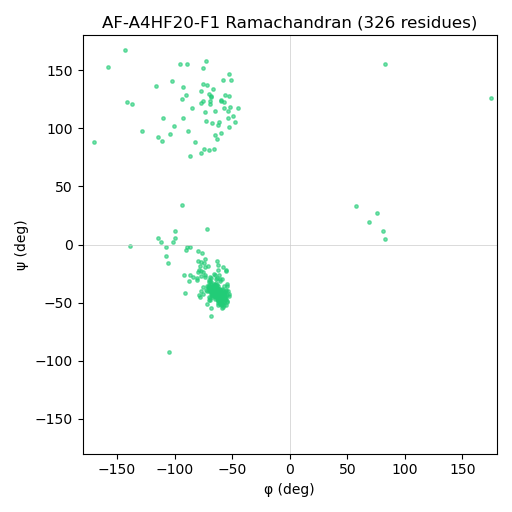N 1
ATOM 2512 C CA . LEU A 1 314 ? 14.673 9.126 -29.205 1.00 74.12 314 LEU A CA 1
ATOM 2513 C C . LEU A 1 314 ? 14.635 8.219 -30.435 1.00 74.12 314 LEU A C 1
ATOM 2515 O O . LEU A 1 314 ? 15.674 7.958 -31.033 1.00 74.12 314 LEU A O 1
ATOM 2519 N N . LEU A 1 315 ? 13.451 7.737 -30.808 1.00 67.38 315 LEU A N 1
ATOM 2520 C CA . LEU A 1 315 ? 13.265 7.008 -32.052 1.00 67.38 315 LEU A CA 1
ATOM 2521 C C . LEU A 1 315 ? 13.231 8.010 -33.216 1.00 67.38 315 LEU A C 1
ATOM 2523 O O . LEU A 1 315 ? 12.505 9.002 -33.121 1.00 67.38 315 LEU A O 1
ATOM 2527 N N . PRO A 1 316 ? 13.980 7.780 -34.308 1.00 56.88 316 PRO A N 1
ATOM 2528 C CA . PRO A 1 316 ? 13.905 8.623 -35.491 1.00 56.88 316 PRO A CA 1
ATOM 2529 C C . PRO A 1 316 ? 12.491 8.532 -36.072 1.00 56.88 316 PRO A C 1
ATOM 2531 O O . PRO A 1 316 ? 12.112 7.543 -36.700 1.00 56.88 316 PRO A O 1
ATOM 2534 N N . VAL A 1 317 ? 11.682 9.564 -35.837 1.00 58.91 317 VAL A N 1
ATOM 2535 C CA . VAL A 1 317 ? 10.406 9.744 -36.529 1.00 58.91 317 VAL A CA 1
ATOM 2536 C C . VAL A 1 317 ? 10.733 10.260 -37.921 1.00 58.91 317 VAL A C 1
ATOM 2538 O O . VAL A 1 317 ? 10.670 11.455 -38.156 1.00 58.91 317 VAL A O 1
ATOM 2541 N N . GLU A 1 318 ? 11.139 9.359 -38.813 1.00 48.91 318 GLU A N 1
ATOM 2542 C CA . GLU A 1 318 ? 11.029 9.514 -40.265 1.00 48.91 318 GLU A CA 1
ATOM 2543 C C . GLU A 1 318 ? 11.370 8.181 -40.947 1.00 48.91 318 GLU A C 1
ATOM 2545 O O . GLU A 1 318 ? 12.492 7.911 -41.354 1.00 48.91 318 GLU A O 1
ATOM 2550 N N . SER A 1 319 ? 10.362 7.329 -41.117 1.00 44.00 319 SER A N 1
ATOM 2551 C CA . SER A 1 319 ? 10.219 6.654 -42.403 1.00 44.00 319 SER A CA 1
ATOM 2552 C C . SER A 1 319 ? 8.961 7.226 -43.034 1.00 44.00 319 SER A C 1
ATOM 2554 O O . SER A 1 319 ? 7.850 6.728 -42.859 1.00 44.00 319 SER A O 1
ATOM 2556 N N . ARG A 1 320 ? 9.126 8.320 -43.787 1.00 45.69 320 ARG A N 1
ATOM 2557 C CA . ARG A 1 320 ? 8.294 8.454 -44.979 1.00 45.69 320 ARG A CA 1
ATOM 2558 C C . ARG A 1 320 ? 8.651 7.228 -45.807 1.00 45.69 320 ARG A C 1
ATOM 2560 O O . ARG A 1 320 ? 9.688 7.214 -46.455 1.00 45.69 320 ARG A O 1
ATOM 2567 N N . LEU A 1 321 ? 7.852 6.169 -45.687 1.00 46.97 321 LEU A N 1
ATOM 2568 C CA . LEU A 1 321 ? 7.762 5.165 -46.732 1.00 46.97 321 LEU A CA 1
ATOM 2569 C C . LEU A 1 321 ? 7.462 5.973 -47.987 1.00 46.97 321 LEU A C 1
ATOM 2571 O O . LEU A 1 321 ? 6.355 6.494 -48.126 1.00 46.97 321 LEU A O 1
ATOM 2575 N N . GLU A 1 322 ? 8.493 6.200 -48.800 1.00 41.50 322 GLU A N 1
ATOM 2576 C CA . GLU A 1 322 ? 8.341 6.781 -50.118 1.00 41.50 322 GLU A CA 1
ATOM 2577 C C . GLU A 1 322 ? 7.235 5.976 -50.784 1.00 41.50 322 GLU A C 1
ATOM 2579 O O . GLU A 1 322 ? 7.365 4.773 -51.021 1.00 41.50 322 GLU A O 1
ATOM 2584 N N . SER A 1 323 ? 6.087 6.623 -50.979 1.00 44.75 323 SER A N 1
ATOM 2585 C CA . SER A 1 323 ? 5.051 6.104 -51.847 1.00 44.75 323 SER A CA 1
ATOM 2586 C C . SER A 1 323 ? 5.747 5.857 -53.170 1.00 44.75 323 SER A C 1
ATOM 2588 O O . SER A 1 323 ? 6.167 6.826 -53.805 1.00 44.75 323 SER A O 1
ATOM 2590 N N . GLY A 1 324 ? 5.938 4.582 -53.515 1.00 44.97 324 GLY A N 1
ATOM 2591 C CA . GLY A 1 324 ? 6.553 4.170 -54.762 1.00 44.97 324 GLY A CA 1
ATOM 2592 C C . GLY A 1 324 ? 5.911 4.958 -55.888 1.00 44.97 324 GLY A C 1
ATOM 2593 O O . GLY A 1 324 ? 4.749 4.736 -56.232 1.00 44.97 324 GLY A O 1
ATOM 2594 N N . GLY A 1 325 ? 6.660 5.935 -56.394 1.00 40.41 325 GLY A N 1
ATOM 2595 C CA . GLY A 1 325 ? 6.324 6.645 -57.604 1.00 40.41 325 GLY A CA 1
ATOM 2596 C C . GLY A 1 325 ? 6.394 5.618 -58.712 1.00 40.41 325 GLY A C 1
ATOM 2597 O O . GLY A 1 325 ? 7.465 5.340 -59.238 1.00 40.41 325 GLY A O 1
ATOM 2598 N N . ALA A 1 326 ? 5.250 5.025 -59.033 1.00 48.78 326 ALA A N 1
ATOM 2599 C CA . ALA A 1 326 ? 5.034 4.407 -60.320 1.00 48.78 326 ALA A CA 1
ATOM 2600 C C . ALA A 1 326 ? 5.053 5.536 -61.361 1.00 48.78 326 ALA A C 1
ATOM 2602 O O . ALA A 1 326 ? 4.016 6.084 -61.727 1.00 48.78 326 ALA A O 1
ATOM 2603 N N . SER A 1 327 ? 6.250 5.937 -61.781 1.00 43.47 327 SER A N 1
ATOM 2604 C CA . SER A 1 327 ? 6.447 6.663 -63.027 1.00 43.47 327 SER A CA 1
ATOM 2605 C C . SER A 1 327 ? 6.652 5.635 -64.134 1.00 43.47 327 SER A C 1
ATOM 2607 O O . SER A 1 327 ? 7.730 5.054 -64.243 1.00 43.47 327 SER A O 1
ATOM 2609 N N . SER A 1 328 ? 5.537 5.385 -64.830 1.00 42.47 328 SER A N 1
ATOM 2610 C CA . SER A 1 328 ? 5.378 5.239 -66.290 1.00 42.47 328 SER A CA 1
ATOM 2611 C C . SER A 1 328 ? 6.537 4.678 -67.107 1.00 42.47 328 SER A C 1
ATOM 2613 O O . SER A 1 328 ? 7.577 5.374 -67.181 1.00 42.47 328 SER A O 1
#

Sequence (328 aa):
MEMSIEALMEALAVLQQATALDFSGDVEDAVEMYIAAVTCLDAVAEVLPADLAETVKRNTEAIRRKIDILRRSRWTHEQTTLFPSFTIQFVPVPIPIEDYRVPRSPFSRVFWLMRLLKRSIHQGAFFTPSLYVSREVWMQNGSGASLRFVGAKIKYTSALCSAIEPLQSMKTLGDIEKTEVHLRRFVDIERELRSTLDSEIGRVKDAKQPKKSVWGTLTKKAKSWAHQESNYDVCLTWASRALEEGQLFERWHIYFAQAVKGVSPVPPGIQLILDLLQYIGVQLYSGLCVFLLHDMTMLVERYQCKCQKSVARLLPVESRLESGGASS

Secondary structure (DSSP, 8-state):
-HHHHHHHHHHHHHHHHHHHHHHHT-HHHHHHHHHHHHHHHHHHHTTS-HHHHHHHHHHHHHHHHHHHHHHHHHHHHHHHHTS---SS----PPP--------SSHHHHHHHHHHHHHHHHHH-EEEETTEEE-HHHHS-TTHHHHSS-HHHHHHHHHHHHHHHHHHHT-S-S--HHHHHHHHHHHHHHHHHHHHHHHHHHT-S----PPP--SSS-SSSTTHHHHHHHHHHHHHHHHHHHHHHHTHHHHHHHHHHHHHTTT-SSPPHHHHHHHHHHHHHHHHHIIIIIHHHHHHHHHHHHHHHHHHHHHHHHHS-------------

Solvent-accessible surface area (backbone atoms only — not comparable to full-atom values): 18764 Å² total; per-residue (Å²): 110,70,71,57,49,54,50,45,52,51,23,50,51,39,38,51,52,14,50,52,29,48,73,72,64,42,56,68,65,13,44,55,29,43,51,52,18,40,54,41,44,54,60,46,28,75,77,43,61,72,74,58,15,52,54,46,52,57,53,42,51,54,50,52,54,49,44,54,52,56,54,50,52,47,53,56,50,58,59,53,67,74,44,87,83,58,98,70,75,87,70,85,71,81,72,81,80,67,82,85,73,77,58,86,50,70,65,55,35,41,57,51,49,33,51,42,53,39,40,18,62,74,70,25,35,68,83,46,102,87,37,74,43,50,27,60,46,69,68,35,91,64,43,29,78,76,51,76,61,49,70,51,51,33,54,41,27,47,52,48,42,63,57,45,50,68,64,71,68,56,91,63,80,83,47,49,69,62,50,43,55,53,52,52,52,38,51,54,52,51,49,53,46,48,53,52,41,35,52,77,71,58,72,52,91,80,73,88,80,79,91,74,82,88,87,74,77,82,81,61,60,75,75,50,51,66,62,36,37,62,44,37,58,52,28,51,52,31,44,40,47,33,40,57,61,54,48,52,52,58,55,50,42,54,51,55,56,58,75,42,64,92,49,81,81,64,58,67,66,59,53,51,44,47,53,51,42,49,49,47,43,50,52,46,35,76,39,64,48,45,54,50,53,51,52,48,51,57,30,47,56,51,46,52,54,49,51,53,54,51,49,60,69,72,45,82,88,71,77,77,72,72,73,78,78,83,73,129

pLDDT: mean 84.18, std 17.91, range [36.44, 98.56]

Foldseek 3Di:
DVVLVVLLVVLVVLLVVLVVCVVVVVLVVSLVSLVVSLVSLQVSLVVDDVVVSVVSVVVSVVSVVVSVVSVVVVVVVVVVVVDDDDPDDDDPDPDPPPVPDQDPDPLVNLLVLLVQLLCCCPAWHDPDPPDIRGNCLLLPQQLLVLDPPLVLLLVLLQVLLVLLVVVVPDPDPVPLVVLLVSLVSSLVSLVVSQVSSCVSVCVPVDDDDDDDDDPPPDPPPPVVRVVRSVSSVSSSVSLSSSSVSLVVLVVVLVVLVVVCVVPPPDDPSSVSSNVSSSSVSVSCCVPSSVVSVVSSVSSVVVVVVVVVVVVVVVDPPDDPVPPPPPDD

InterPro domains:
  IPR036181 MIT domain superfamily [SSF116846] (3-68)

Radius of gyration: 36.27 Å; Cα contacts (8 Å, |Δi|>4): 255; chains: 1; bounding box: 73×93×96 Å

Nearest PDB structures (foldseek):
  4niq-assembly1_A  TM=9.574E-01  e=9.899E-01  Saccharomyces cerevisiae S288C
  8glv-assembly1_Em  TM=2.026E-01  e=4.329E+00  Chlamydomonas reinhardtii
  4s0f-assembly1_A  TM=1.912E-01  e=7.527E+00  Acetivibrio thermocellus ATCC 27405
  7vgf-assembly1_B  TM=1.540E-01  e=4.134E+00  Homo sapiens
  8vpb-assembly1_B  TM=1.596E-01  e=7.882E+00  Acetivibrio thermocellus ATCC 27405